Protein AF-A0A2H6ES36-F1 (afdb_monomer_lite)

pLDDT: mean 77.96, std 14.16, range [37.06, 97.56]

Radius of gyration: 26.44 Å; chains: 1; bounding box: 58×54×72 Å

Secondary structure (DSSP, 8-state):
--HHHHHHHHHHHHHHHHSHHHH-STTS--------BGGGS---HHHHHHHTTTT--BHHHHHTS-HHHHHTSTT--HHHHHHHHHHHHHHHHH-GGGS-S-----HHHHTT--EETTTEE--HHHHHHHHHTTT-BGGGS---HHHHHHHHHSTT-SBHHHHHTS-GGGGGSSTT--HHHHHHHHHHHHHHHT--HHHHHHHHTSS--HHHHHHHHHHHS-HHHHHHHHHHHTTTT-S-HHHHHHHHT--HHHHHHHHHHHHHHHHHHHGGGHHHHHHHHHHHHHHS-S-B-HHHH-----S--SS-HHHHHHHHHHH-TTS-BTT-

Structure (mmCIF, N/CA/C/O backbone):
data_AF-A0A2H6ES36-F1
#
_entry.id   AF-A0A2H6ES36-F1
#
loop_
_atom_site.group_PDB
_atom_site.id
_atom_site.type_symbol
_atom_site.label_atom_id
_atom_site.label_alt_id
_atom_site.label_comp_id
_atom_site.label_asym_id
_atom_site.label_entity_id
_atom_site.label_seq_id
_atom_site.pdbx_PDB_ins_code
_atom_site.Cartn_x
_atom_site.Cartn_y
_atom_site.Cartn_z
_atom_site.occupancy
_atom_site.B_iso_or_equiv
_atom_site.auth_seq_id
_atom_site.auth_comp_id
_atom_site.auth_asym_id
_atom_site.auth_atom_id
_atom_site.pdbx_PDB_model_num
ATOM 1 N N . MET A 1 1 ? 9.023 -33.904 -7.567 1.00 50.06 1 MET A N 1
ATOM 2 C CA . MET A 1 1 ? 9.956 -32.763 -7.647 1.00 50.06 1 MET A CA 1
ATOM 3 C C . MET A 1 1 ? 10.260 -32.311 -6.239 1.00 50.06 1 MET A C 1
ATOM 5 O O . MET A 1 1 ? 9.330 -32.079 -5.473 1.00 50.06 1 MET A O 1
ATOM 9 N N . ASN A 1 2 ? 11.533 -32.270 -5.881 1.00 46.56 2 ASN A N 1
ATOM 10 C CA . ASN A 1 2 ? 12.001 -31.803 -4.573 1.00 46.56 2 ASN A CA 1
ATOM 11 C C . ASN A 1 2 ? 11.900 -30.253 -4.490 1.00 46.56 2 ASN A C 1
ATOM 13 O O . ASN A 1 2 ? 11.737 -29.568 -5.501 1.00 46.56 2 ASN A O 1
ATOM 17 N N . GLY A 1 3 ? 11.939 -29.672 -3.282 1.00 37.06 3 GLY A N 1
ATOM 18 C CA . GLY A 1 3 ? 11.682 -28.230 -3.074 1.00 37.06 3 GLY A CA 1
ATOM 19 C C . GLY A 1 3 ? 12.668 -27.288 -3.789 1.00 37.06 3 GLY A C 1
ATOM 20 O O . GLY A 1 3 ? 12.319 -26.157 -4.125 1.00 37.06 3 GLY A O 1
ATOM 21 N N . LYS A 1 4 ? 13.879 -27.774 -4.091 1.00 42.91 4 LYS A N 1
ATOM 22 C CA . LYS A 1 4 ? 14.914 -27.043 -4.836 1.00 42.91 4 LYS A CA 1
ATOM 23 C C . LYS A 1 4 ? 14.625 -27.011 -6.345 1.00 42.91 4 LYS A C 1
ATOM 25 O O . LYS A 1 4 ? 14.751 -25.951 -6.953 1.00 42.91 4 LYS A O 1
ATOM 30 N N . GLU A 1 5 ? 14.149 -28.117 -6.928 1.00 46.75 5 GLU A N 1
ATOM 31 C CA . GLU A 1 5 ? 13.684 -28.171 -8.326 1.00 46.75 5 GLU A CA 1
ATOM 32 C C . GLU A 1 5 ? 12.466 -27.271 -8.561 1.00 46.75 5 GLU A C 1
ATOM 34 O O . GLU A 1 5 ? 12.411 -26.569 -9.566 1.00 46.75 5 GLU A O 1
ATOM 39 N N . GLN A 1 6 ? 11.502 -27.239 -7.632 1.00 51.00 6 GLN A N 1
ATOM 40 C CA . GLN A 1 6 ? 10.314 -26.381 -7.763 1.00 51.00 6 GLN A CA 1
ATOM 41 C C . GLN A 1 6 ? 10.653 -24.885 -7.683 1.00 51.00 6 GLN A C 1
ATOM 43 O O . GLN A 1 6 ? 10.089 -24.085 -8.432 1.00 51.00 6 GLN A O 1
ATOM 48 N N . SER A 1 7 ? 11.588 -24.510 -6.803 1.00 51.50 7 SER A N 1
ATOM 49 C CA . SER A 1 7 ? 12.094 -23.136 -6.692 1.00 51.50 7 SER A CA 1
ATOM 50 C C . SER A 1 7 ? 12.801 -22.691 -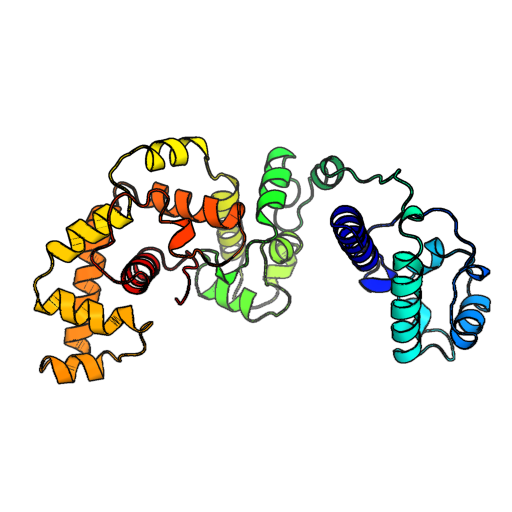7.978 1.00 51.50 7 SER A C 1
ATOM 52 O O . SER A 1 7 ? 12.503 -21.622 -8.512 1.00 51.50 7 SER A O 1
ATOM 54 N N . ASN A 1 8 ? 13.652 -23.557 -8.541 1.00 58.31 8 ASN A N 1
ATOM 55 C CA . ASN A 1 8 ? 14.358 -23.285 -9.793 1.00 58.31 8 ASN A CA 1
ATOM 56 C C . ASN A 1 8 ? 13.391 -23.166 -10.985 1.00 58.31 8 ASN A C 1
ATOM 58 O O . ASN A 1 8 ? 13.461 -22.223 -11.769 1.00 58.31 8 ASN A O 1
ATOM 62 N N . LEU A 1 9 ? 12.399 -24.057 -11.074 1.00 62.44 9 LEU A N 1
ATOM 63 C CA . LEU A 1 9 ? 11.387 -24.014 -12.132 1.00 62.44 9 LEU A CA 1
ATOM 64 C C . LEU A 1 9 ? 10.554 -22.724 -12.091 1.00 62.44 9 LEU A C 1
ATOM 66 O O . LEU A 1 9 ? 10.214 -22.156 -13.130 1.00 62.44 9 LEU A O 1
ATOM 70 N N . LYS A 1 10 ? 10.211 -22.257 -10.885 1.00 65.38 10 LYS A N 1
ATOM 71 C CA . LYS A 1 10 ? 9.472 -21.006 -10.681 1.00 65.38 10 LYS A CA 1
ATOM 72 C C . LYS A 1 10 ? 10.303 -19.793 -11.100 1.00 65.38 10 LYS A C 1
ATOM 74 O O . LYS A 1 10 ? 9.759 -18.890 -11.731 1.00 65.38 10 LYS A O 1
ATOM 79 N N . PHE A 1 11 ? 11.596 -19.795 -10.782 1.00 62.84 11 PHE A N 1
ATOM 80 C CA . PHE A 1 11 ? 12.543 -18.758 -11.185 1.00 62.84 11 PHE A CA 1
ATOM 81 C C . PHE A 1 11 ? 12.683 -18.680 -12.712 1.00 62.84 11 PHE A C 1
ATOM 83 O O . PHE A 1 11 ? 12.454 -17.625 -13.300 1.00 62.84 11 PHE A O 1
ATOM 90 N N . VAL A 1 12 ? 12.931 -19.814 -13.368 1.00 70.06 12 VAL A N 1
ATOM 91 C CA . VAL A 1 12 ? 13.093 -19.897 -14.826 1.00 70.06 12 VAL A CA 1
ATOM 92 C C . VAL A 1 12 ? 11.819 -19.479 -15.578 1.00 70.06 12 VAL A C 1
ATOM 94 O O . VAL A 1 12 ? 11.881 -18.740 -16.561 1.00 70.06 12 VAL A O 1
ATOM 97 N N . LYS A 1 13 ? 10.635 -19.874 -15.091 1.00 72.88 13 LYS A N 1
ATOM 98 C CA . LYS A 1 13 ? 9.354 -19.396 -15.646 1.00 72.88 13 LYS A CA 1
ATOM 99 C C . LYS A 1 13 ? 9.147 -17.891 -15.465 1.00 72.88 13 LYS A C 1
ATOM 101 O O . LYS A 1 13 ? 8.439 -17.290 -16.265 1.00 72.88 13 LYS A O 1
ATOM 106 N N . GLY A 1 14 ? 9.729 -17.295 -14.425 1.00 71.50 14 GLY A N 1
ATOM 107 C CA . GLY A 1 14 ? 9.789 -15.843 -14.261 1.00 71.50 14 GLY A CA 1
ATOM 108 C C . GLY A 1 14 ? 10.623 -15.198 -15.365 1.00 71.50 14 GLY A C 1
ATOM 109 O O . GLY A 1 14 ? 10.124 -14.324 -16.060 1.00 71.50 14 GLY A O 1
ATOM 110 N N . LEU A 1 15 ? 11.835 -15.706 -15.604 1.00 71.44 15 LEU A N 1
ATOM 111 C CA . LEU A 1 15 ? 12.740 -15.189 -16.640 1.00 71.44 15 LEU A CA 1
ATOM 112 C C . LEU A 1 15 ? 12.143 -15.236 -18.048 1.00 71.44 15 LEU A C 1
ATOM 114 O O . LEU A 1 15 ? 12.283 -14.284 -18.809 1.00 71.44 15 LEU A O 1
ATOM 118 N N . LEU A 1 16 ? 11.439 -16.318 -18.390 1.00 78.69 16 LEU A N 1
ATOM 119 C CA . LEU A 1 16 ? 10.751 -16.420 -19.678 1.00 78.69 16 LEU A CA 1
ATOM 120 C C . LEU A 1 16 ? 9.755 -15.281 -19.899 1.00 78.69 16 LEU A C 1
ATOM 122 O O . LEU A 1 16 ? 9.675 -14.763 -21.010 1.00 78.69 16 LEU A O 1
ATOM 126 N N . LYS A 1 17 ? 9.025 -14.870 -18.856 1.00 80.62 17 LYS A N 1
ATOM 127 C CA . LYS A 1 17 ? 8.016 -13.806 -18.954 1.00 80.62 17 LYS A CA 1
ATOM 128 C C . LYS A 1 17 ? 8.619 -12.431 -19.230 1.00 80.62 17 LYS A C 1
ATOM 130 O O . LYS A 1 17 ? 7.945 -11.617 -19.848 1.00 80.62 17 LYS A O 1
ATOM 135 N N . GLU A 1 18 ? 9.874 -12.214 -18.843 1.00 73.06 18 GLU A N 1
ATOM 136 C CA . GLU A 1 18 ? 10.608 -10.960 -19.063 1.00 73.06 18 GLU A CA 1
ATOM 137 C C . GLU A 1 18 ? 11.190 -10.832 -20.483 1.00 73.06 18 GLU A C 1
ATOM 139 O O . GLU A 1 18 ? 11.619 -9.750 -20.892 1.00 73.06 18 GLU A O 1
ATOM 144 N N . THR A 1 19 ? 11.205 -11.922 -21.260 1.00 79.62 19 THR A N 1
ATOM 145 C CA . THR A 1 19 ? 11.684 -11.902 -22.651 1.00 79.62 19 THR A CA 1
ATOM 146 C C . THR A 1 19 ? 10.730 -11.129 -23.564 1.00 79.62 19 THR A C 1
ATOM 148 O O . THR A 1 19 ? 9.512 -11.119 -23.361 1.00 79.62 19 THR A O 1
ATOM 151 N N . ILE A 1 20 ? 11.270 -10.533 -24.630 1.00 81.50 20 ILE A N 1
ATOM 152 C CA . ILE A 1 20 ? 10.512 -9.739 -25.614 1.00 81.50 20 ILE A CA 1
ATOM 153 C C . ILE A 1 20 ? 9.353 -10.556 -26.214 1.00 81.50 20 ILE A C 1
ATOM 155 O O . ILE A 1 20 ? 8.233 -10.057 -26.350 1.00 81.50 20 ILE A O 1
ATOM 159 N N . PHE A 1 21 ? 9.579 -11.839 -26.505 1.00 86.19 21 PHE A N 1
ATOM 160 C CA . PHE A 1 21 ? 8.555 -12.725 -27.061 1.00 86.19 21 PHE A CA 1
ATOM 161 C C . PHE A 1 21 ? 7.353 -12.948 -26.122 1.00 86.19 21 PHE A C 1
ATOM 163 O O . PHE A 1 21 ? 6.214 -13.129 -26.574 1.00 86.19 21 PHE A O 1
ATOM 170 N N . PHE A 1 22 ? 7.558 -12.920 -24.805 1.00 84.19 22 PHE A N 1
ATOM 171 C CA . PHE A 1 22 ? 6.485 -13.127 -23.828 1.00 84.19 22 PHE A CA 1
ATOM 172 C C . PHE A 1 22 ? 5.854 -11.811 -23.367 1.00 84.19 22 PHE A C 1
ATOM 174 O O . PHE A 1 22 ? 4.622 -11.727 -23.333 1.00 84.19 22 PHE A O 1
ATOM 181 N N . ASN A 1 23 ? 6.667 -10.786 -23.107 1.00 77.12 23 ASN A N 1
ATOM 182 C CA . ASN A 1 23 ? 6.217 -9.475 -22.636 1.00 77.12 23 ASN A CA 1
ATOM 183 C C . ASN A 1 23 ? 5.606 -8.612 -23.762 1.00 77.12 23 ASN A C 1
ATOM 185 O O . ASN A 1 23 ? 4.759 -7.758 -23.530 1.00 77.12 23 ASN A O 1
ATOM 189 N N . GLY A 1 24 ? 5.968 -8.864 -25.023 1.00 63.00 24 GLY A N 1
ATOM 190 C CA . GLY A 1 24 ? 5.384 -8.191 -26.187 1.00 63.00 24 GLY A CA 1
ATOM 191 C C . GLY A 1 24 ? 6.002 -6.832 -26.523 1.00 63.00 24 GLY A C 1
ATOM 192 O O . GLY A 1 24 ? 5.934 -6.417 -27.681 1.00 63.00 24 GLY A O 1
ATOM 193 N N . ASN A 1 25 ? 6.654 -6.180 -25.561 1.00 55.50 25 ASN A N 1
ATOM 194 C CA . ASN A 1 25 ? 7.341 -4.907 -25.742 1.00 55.50 25 ASN A CA 1
ATOM 195 C C . ASN A 1 25 ? 8.826 -5.132 -26.089 1.00 55.50 25 ASN A C 1
ATOM 197 O O . ASN A 1 25 ? 9.495 -5.994 -25.518 1.00 55.50 25 ASN A O 1
ATOM 201 N N . GLY A 1 26 ? 9.348 -4.361 -27.050 1.00 47.50 26 GLY A N 1
ATOM 202 C CA . GLY A 1 26 ? 10.749 -4.422 -27.501 1.00 47.50 26 GLY A CA 1
ATOM 203 C C . GLY A 1 26 ? 11.781 -3.878 -26.500 1.00 47.50 26 GLY A C 1
ATOM 204 O O . GLY A 1 26 ? 12.945 -3.727 -26.860 1.00 47.50 26 GLY A O 1
ATOM 205 N N . ASP A 1 27 ? 11.362 -3.564 -25.272 1.00 46.66 27 ASP A N 1
ATOM 206 C CA . ASP A 1 27 ? 12.182 -3.146 -24.127 1.00 46.66 27 ASP A CA 1
ATOM 207 C C . ASP A 1 27 ? 12.487 -4.304 -23.151 1.00 46.66 27 ASP A C 1
ATOM 209 O O . ASP A 1 27 ? 13.217 -4.112 -22.176 1.00 46.66 27 ASP A O 1
ATOM 213 N N . GLY A 1 28 ? 11.950 -5.505 -23.420 1.00 51.25 28 GLY A N 1
ATOM 214 C CA . GLY A 1 28 ? 12.176 -6.713 -22.629 1.00 51.25 28 GLY A CA 1
ATOM 215 C C . GLY A 1 28 ? 13.661 -7.027 -22.456 1.00 51.25 28 GLY A C 1
ATOM 216 O O . GLY A 1 28 ? 14.501 -6.739 -23.316 1.00 51.25 28 GLY A O 1
ATOM 217 N N . THR A 1 29 ? 14.008 -7.619 -21.314 1.00 49.84 29 THR A N 1
ATOM 218 C CA . THR A 1 29 ? 15.406 -7.914 -20.986 1.00 49.84 29 THR A CA 1
ATOM 219 C C . THR A 1 29 ? 15.961 -8.873 -22.040 1.00 49.84 29 THR A C 1
ATOM 221 O O . THR A 1 29 ? 15.352 -9.907 -22.311 1.00 49.84 29 THR A O 1
ATOM 224 N N . LYS A 1 30 ? 17.107 -8.552 -22.659 1.00 54.34 30 LYS A N 1
ATOM 225 C CA . LYS A 1 30 ? 17.789 -9.493 -23.560 1.00 54.34 30 LYS A CA 1
ATOM 226 C C . LYS A 1 30 ? 18.280 -10.672 -22.734 1.00 54.34 30 LYS A C 1
ATOM 228 O O . LYS A 1 30 ? 19.342 -10.598 -22.119 1.00 54.34 30 LYS A O 1
ATOM 233 N N . VAL A 1 31 ? 17.493 -11.741 -22.690 1.00 59.72 31 VAL A N 1
ATOM 234 C CA . VAL A 1 31 ? 17.865 -12.932 -21.935 1.00 59.72 31 VAL A CA 1
ATOM 235 C C . VAL A 1 31 ? 18.883 -13.716 -22.752 1.00 59.72 31 VAL A C 1
ATOM 237 O O . VAL A 1 31 ? 18.633 -14.099 -23.899 1.00 59.72 31 VAL A O 1
ATOM 240 N N . GLN A 1 32 ? 20.067 -13.907 -22.175 1.00 65.44 32 GLN A N 1
ATOM 241 C CA . GLN A 1 32 ? 21.046 -14.829 -22.726 1.00 65.44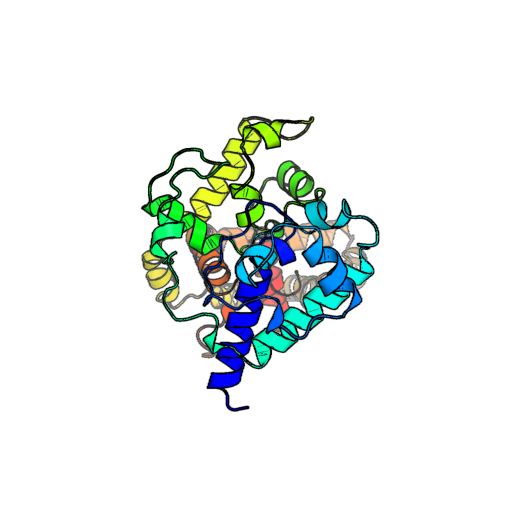 32 GLN A CA 1
ATOM 242 C C . GLN A 1 32 ? 20.707 -16.236 -22.255 1.00 65.44 32 GLN A C 1
ATOM 244 O O . GLN A 1 32 ? 20.569 -16.493 -21.062 1.00 65.44 32 GLN A O 1
ATOM 249 N N . ILE A 1 33 ? 20.536 -17.123 -23.224 1.00 76.88 33 ILE A N 1
ATOM 250 C CA . ILE A 1 33 ? 20.393 -18.555 -23.007 1.00 76.88 33 ILE A CA 1
ATOM 251 C C . ILE A 1 33 ? 21.510 -19.251 -23.769 1.00 76.88 33 ILE A C 1
ATOM 253 O O . ILE A 1 33 ? 22.067 -18.691 -24.719 1.00 76.88 33 ILE A O 1
ATOM 257 N N . THR A 1 34 ? 21.812 -20.484 -23.380 1.00 78.62 34 THR A N 1
ATOM 258 C CA . THR A 1 34 ? 22.620 -21.381 -24.206 1.00 78.62 34 THR A CA 1
ATOM 259 C C . THR A 1 34 ? 22.081 -21.394 -25.629 1.00 78.62 34 THR A C 1
ATOM 261 O O . THR A 1 34 ? 20.870 -21.361 -25.872 1.00 78.62 34 THR A O 1
ATOM 264 N N . HIS A 1 35 ? 22.999 -21.402 -26.590 1.00 83.00 35 HIS A N 1
ATOM 265 C CA . HIS A 1 35 ? 22.615 -21.419 -27.986 1.00 83.00 35 HIS A CA 1
ATOM 266 C C . HIS A 1 35 ? 21.918 -22.746 -28.308 1.00 83.00 35 HIS A C 1
ATOM 268 O O . HIS A 1 35 ? 22.556 -23.790 -28.445 1.00 83.00 35 HIS A O 1
ATOM 274 N N . ILE A 1 36 ? 20.598 -22.686 -28.466 1.00 87.75 36 ILE A N 1
ATOM 275 C CA . ILE A 1 36 ? 19.763 -23.827 -28.832 1.00 87.75 36 ILE A CA 1
ATOM 276 C C . ILE A 1 36 ? 19.233 -23.583 -30.236 1.00 87.75 36 ILE A C 1
ATOM 278 O O . ILE A 1 36 ? 18.429 -22.665 -30.416 1.00 87.75 36 ILE A O 1
ATOM 282 N N . PRO A 1 37 ? 19.645 -24.382 -31.235 1.00 89.62 37 PRO A N 1
ATOM 283 C CA . PRO A 1 37 ? 19.041 -24.337 -32.556 1.00 89.62 37 PRO A CA 1
ATOM 284 C C . PRO A 1 37 ? 17.530 -24.534 -32.456 1.00 89.62 37 PRO A C 1
ATOM 286 O O . PRO A 1 37 ? 17.062 -25.436 -31.763 1.00 89.62 37 PRO A O 1
ATOM 289 N N . ILE A 1 38 ? 16.754 -23.731 -33.180 1.00 90.69 38 ILE A N 1
ATOM 290 C CA . ILE A 1 38 ? 15.288 -23.784 -33.111 1.00 90.69 38 ILE A CA 1
ATOM 291 C C . ILE A 1 38 ? 14.726 -25.143 -33.559 1.00 90.69 38 ILE A C 1
ATOM 293 O O . ILE A 1 38 ? 13.658 -25.561 -33.121 1.00 90.69 38 ILE A O 1
ATOM 297 N N . ALA A 1 39 ? 15.480 -25.868 -34.391 1.00 86.06 39 ALA A N 1
ATOM 298 C CA . ALA A 1 39 ? 15.172 -27.231 -34.810 1.00 86.06 39 ALA A CA 1
ATOM 299 C C . ALA A 1 39 ? 15.101 -28.219 -33.631 1.00 86.06 39 ALA A C 1
ATOM 301 O O . ALA A 1 39 ? 14.320 -29.169 -33.696 1.00 86.06 39 ALA A O 1
ATOM 302 N N . ASN A 1 40 ? 15.861 -27.956 -32.561 1.00 87.38 40 ASN A N 1
ATOM 303 C CA . ASN A 1 40 ? 15.938 -28.780 -31.354 1.00 87.38 40 ASN A CA 1
ATOM 304 C C . ASN A 1 40 ? 14.850 -28.429 -30.327 1.00 87.38 40 ASN A C 1
ATOM 306 O O . ASN A 1 40 ? 14.787 -29.050 -29.271 1.00 87.38 40 ASN A O 1
ATOM 310 N N . VAL A 1 41 ? 14.010 -27.431 -30.617 1.00 90.06 41 VAL A N 1
ATOM 311 C CA . VAL A 1 41 ? 12.836 -27.098 -29.810 1.00 90.06 41 VAL A CA 1
ATOM 312 C C . VAL A 1 41 ? 11.622 -27.805 -30.413 1.00 90.06 41 VAL A C 1
ATOM 314 O O . VAL A 1 41 ? 11.383 -27.754 -31.629 1.00 90.06 41 VAL A O 1
ATOM 317 N N . ASP A 1 42 ? 10.835 -28.458 -29.559 1.00 87.56 42 ASP A N 1
ATOM 318 C CA . ASP A 1 42 ? 9.613 -29.177 -29.936 1.00 87.56 42 ASP A CA 1
ATOM 319 C C . ASP A 1 42 ? 8.461 -28.207 -30.248 1.00 87.56 42 ASP A C 1
ATOM 321 O O . ASP A 1 42 ? 7.459 -28.134 -29.540 1.00 87.56 42 ASP A O 1
ATOM 325 N N . LEU A 1 43 ? 8.623 -27.431 -31.322 1.00 88.62 43 LEU A N 1
ATOM 326 C CA . LEU A 1 43 ? 7.598 -26.536 -31.850 1.00 88.62 43 LEU A CA 1
ATOM 327 C C . LEU A 1 43 ? 6.700 -27.244 -32.867 1.00 88.62 43 LEU A C 1
ATOM 329 O O . LEU A 1 43 ? 7.153 -28.123 -33.612 1.00 88.62 43 LEU A O 1
ATOM 333 N N . THR A 1 44 ? 5.449 -26.798 -32.983 1.00 86.75 44 THR A N 1
ATOM 334 C CA . THR A 1 44 ? 4.553 -27.273 -34.050 1.00 86.75 44 THR A CA 1
ATOM 335 C C . THR A 1 44 ? 5.140 -27.056 -35.447 1.00 86.75 44 THR A C 1
ATOM 337 O O . THR A 1 44 ? 5.734 -26.018 -35.745 1.00 86.75 44 THR A O 1
ATOM 340 N N . VAL A 1 45 ? 4.871 -27.999 -36.363 1.00 85.75 45 VAL A N 1
ATOM 341 C CA . VAL A 1 45 ? 5.243 -27.903 -37.794 1.00 85.75 45 VAL A CA 1
ATOM 342 C C . VAL A 1 45 ? 4.791 -26.569 -38.395 1.00 85.75 45 VAL A C 1
ATOM 344 O O . VAL A 1 45 ? 5.521 -25.920 -39.136 1.00 85.75 45 VAL A O 1
ATOM 347 N N . ARG A 1 46 ? 3.597 -26.103 -38.007 1.00 84.12 46 ARG A N 1
ATOM 348 C CA . ARG A 1 46 ? 3.061 -24.809 -38.432 1.00 84.12 46 ARG A CA 1
ATOM 349 C C . ARG A 1 46 ? 3.969 -23.641 -38.046 1.00 84.12 46 ARG A C 1
ATOM 351 O O . ARG A 1 46 ? 4.137 -22.739 -38.861 1.00 84.12 46 ARG A O 1
ATOM 358 N N . PHE A 1 47 ? 4.497 -23.623 -36.824 1.00 87.19 47 PHE A N 1
ATOM 359 C CA . PHE A 1 47 ? 5.346 -22.530 -36.362 1.00 87.19 47 PHE A CA 1
ATOM 360 C C . PHE A 1 47 ? 6.765 -22.641 -36.916 1.00 87.19 47 PHE A C 1
ATOM 362 O O . PHE A 1 47 ? 7.323 -21.629 -37.328 1.00 87.19 47 PHE A O 1
ATOM 369 N N . LYS A 1 48 ? 7.299 -23.859 -37.068 1.00 87.31 48 LYS A N 1
ATOM 370 C CA . LYS A 1 48 ? 8.566 -24.091 -37.784 1.00 87.31 48 LYS A CA 1
ATOM 371 C C . LYS A 1 48 ? 8.520 -23.506 -39.206 1.00 87.31 48 LYS A C 1
ATOM 373 O O . LYS A 1 48 ? 9.375 -22.698 -39.548 1.00 87.31 48 LYS A O 1
ATOM 378 N N . ASN A 1 49 ? 7.437 -23.740 -39.952 1.00 86.31 49 ASN A N 1
ATOM 379 C CA . ASN A 1 49 ? 7.232 -23.165 -41.294 1.00 86.31 49 ASN A CA 1
ATOM 380 C C . ASN A 1 49 ? 7.067 -21.626 -41.311 1.00 86.31 49 ASN A C 1
ATOM 382 O O . ASN A 1 49 ? 7.197 -20.995 -42.363 1.00 86.31 49 ASN A O 1
ATOM 386 N N . ILE A 1 50 ? 6.704 -21.007 -40.179 1.00 88.06 50 ILE A N 1
ATOM 387 C CA . ILE A 1 50 ? 6.677 -19.541 -40.030 1.00 88.06 50 ILE A CA 1
ATOM 388 C C . ILE A 1 50 ? 8.107 -19.024 -39.842 1.00 88.06 50 ILE A C 1
ATOM 390 O O . ILE A 1 50 ? 8.483 -18.054 -40.496 1.00 88.06 50 ILE A O 1
ATOM 394 N N . LEU A 1 51 ? 8.901 -19.688 -38.998 1.00 87.44 51 LEU A N 1
ATOM 395 C CA . LEU A 1 51 ? 10.286 -19.308 -38.700 1.00 87.44 51 LEU A CA 1
ATOM 396 C C . LEU A 1 51 ? 11.243 -19.545 -39.877 1.00 87.44 51 LEU A C 1
ATOM 398 O O . LEU A 1 51 ? 12.183 -18.784 -40.050 1.00 87.44 51 LEU A O 1
ATOM 402 N N . GLU A 1 52 ? 10.965 -20.509 -40.757 1.00 85.50 52 GLU A N 1
ATOM 403 C CA . GLU A 1 52 ? 11.715 -20.693 -42.015 1.00 85.50 52 GLU A CA 1
ATOM 404 C C . GLU A 1 52 ? 11.685 -19.460 -42.935 1.00 85.50 52 GLU A C 1
ATOM 406 O O . GLU A 1 52 ? 12.552 -19.294 -43.791 1.00 85.50 52 GLU A O 1
ATOM 411 N N . LYS A 1 53 ? 10.688 -18.583 -42.767 1.00 83.25 53 LYS A N 1
ATOM 412 C CA . LYS A 1 53 ? 10.545 -17.332 -43.529 1.00 83.25 53 LYS A CA 1
ATOM 413 C C . LYS A 1 53 ? 11.194 -16.137 -42.833 1.00 83.25 53 LYS A C 1
ATOM 415 O O . LYS A 1 53 ? 11.040 -15.010 -43.302 1.00 83.25 53 LYS A O 1
ATOM 420 N N . THR A 1 54 ? 11.872 -16.358 -41.710 1.00 85.19 54 THR A N 1
ATOM 421 C CA . THR A 1 54 ? 12.561 -15.332 -40.925 1.00 85.19 54 THR A CA 1
ATOM 422 C C . THR A 1 54 ? 14.034 -15.701 -40.751 1.00 85.19 54 THR A C 1
ATOM 424 O O . THR A 1 54 ? 14.485 -16.764 -41.170 1.00 85.19 54 THR A O 1
ATOM 427 N N . ASN A 1 55 ? 14.817 -14.813 -40.135 1.00 83.75 55 ASN A N 1
ATOM 428 C CA . ASN A 1 55 ? 16.212 -15.101 -39.787 1.00 83.75 55 ASN A CA 1
ATOM 429 C C . ASN A 1 55 ? 16.362 -15.725 -38.381 1.00 83.75 55 ASN A C 1
ATOM 431 O O . ASN A 1 55 ? 17.430 -15.643 -37.785 1.00 83.75 55 ASN A O 1
ATOM 435 N N . ILE A 1 56 ? 15.294 -16.312 -37.831 1.00 89.62 56 ILE A N 1
ATOM 436 C CA . ILE A 1 56 ? 15.275 -16.903 -36.485 1.00 89.62 56 ILE A CA 1
ATOM 437 C C . ILE A 1 56 ? 15.799 -18.336 -36.582 1.00 89.62 56 ILE A C 1
ATOM 439 O O . ILE A 1 56 ? 15.103 -19.222 -37.079 1.00 89.62 56 ILE A O 1
ATOM 443 N N . LYS A 1 57 ? 17.031 -18.570 -36.119 1.00 89.50 57 LYS A N 1
ATOM 444 C CA . LYS A 1 57 ? 17.705 -19.880 -36.224 1.00 89.50 57 LYS A CA 1
ATOM 445 C C . LYS A 1 57 ? 17.936 -20.533 -34.868 1.00 89.50 57 LYS A C 1
ATOM 447 O O . LYS A 1 57 ? 18.052 -21.759 -34.796 1.00 89.50 57 LYS A O 1
ATOM 452 N N . ALA A 1 58 ? 17.948 -19.743 -33.802 1.00 89.88 58 ALA A N 1
ATOM 453 C CA . ALA A 1 58 ? 18.074 -20.197 -32.428 1.00 89.88 58 ALA A CA 1
ATOM 454 C C . ALA A 1 58 ? 16.862 -19.789 -31.575 1.00 89.88 58 ALA A C 1
ATOM 456 O O . ALA A 1 58 ? 16.155 -18.824 -31.869 1.00 89.88 58 ALA A O 1
ATOM 457 N N . LEU A 1 59 ? 16.647 -20.500 -30.466 1.00 90.25 59 LEU A N 1
ATOM 458 C CA . LEU A 1 59 ? 15.644 -20.146 -29.458 1.00 90.25 59 LEU A CA 1
ATOM 459 C C . LEU A 1 59 ? 15.883 -18.733 -28.901 1.00 90.25 59 LEU A C 1
ATOM 461 O O . LEU A 1 59 ? 14.928 -18.010 -28.635 1.00 90.25 59 LEU A O 1
ATOM 465 N N . GLN A 1 60 ? 17.146 -18.311 -28.786 1.00 86.56 60 GLN A N 1
ATOM 466 C CA . GLN A 1 60 ? 17.503 -16.966 -28.332 1.00 86.56 60 GLN A CA 1
ATOM 467 C C . GLN A 1 60 ? 16.992 -15.881 -29.287 1.00 86.56 60 GLN A C 1
ATOM 469 O O . GLN A 1 60 ? 16.505 -14.846 -28.831 1.00 86.56 60 GLN A O 1
ATOM 474 N N . ASP A 1 61 ? 17.070 -16.121 -30.597 1.00 88.31 61 ASP A N 1
ATOM 475 C CA . ASP A 1 61 ? 16.556 -15.190 -31.603 1.00 88.31 61 ASP A CA 1
ATOM 476 C C . ASP A 1 61 ? 15.042 -15.035 -31.435 1.00 88.31 61 ASP A C 1
ATOM 478 O O . ASP A 1 61 ? 14.518 -13.921 -31.421 1.00 88.31 61 ASP A O 1
ATOM 482 N N . LEU A 1 62 ? 14.339 -16.155 -31.222 1.00 90.12 62 LEU A N 1
ATOM 483 C CA . LEU A 1 62 ? 12.891 -16.157 -31.038 1.00 90.12 62 LEU A CA 1
ATOM 484 C C . LEU A 1 62 ? 12.478 -15.402 -29.771 1.00 90.12 62 LEU A C 1
ATOM 486 O O . LEU A 1 62 ? 11.581 -14.570 -29.838 1.00 90.12 62 LEU A O 1
ATOM 490 N N . LEU A 1 63 ? 13.144 -15.648 -28.637 1.00 87.69 63 LEU A N 1
ATOM 491 C CA . LEU A 1 63 ? 12.847 -14.984 -27.360 1.00 87.69 63 LEU A CA 1
ATOM 492 C C . LEU A 1 63 ? 13.075 -13.464 -27.402 1.00 87.69 63 LEU A C 1
ATOM 494 O O . LEU A 1 63 ? 12.418 -12.725 -26.667 1.00 87.69 63 LEU A O 1
ATOM 498 N N . ASN A 1 64 ? 13.967 -12.999 -28.279 1.00 82.44 64 ASN A N 1
ATOM 499 C CA . ASN A 1 64 ? 14.248 -11.580 -28.502 1.00 82.44 64 ASN A CA 1
ATOM 500 C C . ASN A 1 64 ? 13.429 -10.955 -29.646 1.00 82.44 64 ASN A C 1
ATOM 502 O O . ASN A 1 64 ? 13.615 -9.780 -29.951 1.00 82.44 64 ASN A O 1
ATOM 506 N N . THR A 1 65 ? 12.527 -11.713 -30.272 1.00 84.50 65 THR A N 1
ATOM 507 C CA . THR A 1 65 ? 11.644 -11.227 -31.341 1.00 84.50 65 THR A CA 1
ATOM 508 C C . THR A 1 65 ? 10.285 -10.844 -30.765 1.00 84.50 65 THR A C 1
ATOM 510 O O . THR A 1 65 ? 9.692 -11.595 -29.983 1.00 84.50 65 THR A O 1
ATOM 513 N N . SER A 1 66 ? 9.739 -9.697 -31.175 1.00 84.81 66 SER A N 1
ATOM 514 C CA . SER A 1 66 ? 8.405 -9.302 -30.722 1.00 84.81 66 SER A CA 1
ATOM 515 C C . SER A 1 66 ? 7.315 -10.171 -31.371 1.00 84.81 66 SER A C 1
ATOM 517 O O . SER A 1 66 ? 7.342 -10.416 -32.580 1.00 84.81 66 SER A O 1
ATOM 519 N N . PRO A 1 67 ? 6.268 -10.575 -30.628 1.00 84.50 67 PRO A N 1
ATOM 520 C CA . PRO A 1 67 ? 5.087 -11.201 -31.212 1.00 84.50 67 PRO A CA 1
ATOM 521 C C . PRO A 1 67 ? 4.439 -10.355 -32.308 1.00 84.50 67 PRO A C 1
ATOM 523 O O . PRO A 1 67 ? 3.836 -10.916 -33.220 1.00 84.50 67 PRO A O 1
ATOM 526 N N . TYR A 1 68 ? 4.552 -9.024 -32.239 1.00 83.56 68 TYR A N 1
ATOM 527 C CA . TYR A 1 68 ? 4.002 -8.124 -33.253 1.00 83.56 68 TYR A CA 1
ATOM 528 C C . TYR A 1 68 ? 4.716 -8.268 -34.599 1.00 83.56 68 TYR A C 1
ATOM 530 O O . TYR A 1 68 ? 4.055 -8.282 -35.636 1.00 83.56 68 TYR A O 1
ATOM 538 N N . GLU A 1 69 ? 6.036 -8.463 -34.583 1.00 83.56 69 GLU A N 1
ATOM 539 C CA . GLU A 1 69 ? 6.829 -8.722 -35.791 1.00 83.56 69 GLU A CA 1
ATOM 540 C C . GLU A 1 69 ? 6.413 -10.052 -36.431 1.00 83.56 69 GLU A C 1
ATOM 542 O O . GLU A 1 69 ? 6.218 -10.143 -37.642 1.00 83.56 69 GLU A O 1
ATOM 547 N N . LEU A 1 70 ? 6.172 -11.073 -35.605 1.00 85.69 70 LEU A N 1
ATOM 548 C CA . LEU A 1 70 ? 5.745 -12.391 -36.073 1.00 85.69 70 LEU A CA 1
ATOM 549 C C . LEU A 1 70 ? 4.305 -12.399 -36.593 1.00 85.69 70 LEU A C 1
ATOM 551 O O . LEU A 1 70 ? 4.008 -13.131 -37.535 1.00 85.69 70 LEU A O 1
ATOM 555 N N . LEU A 1 71 ? 3.410 -11.590 -36.021 1.00 84.50 71 LEU A N 1
ATOM 556 C CA . LEU A 1 71 ? 2.024 -11.448 -36.489 1.00 84.50 71 LEU A CA 1
ATOM 557 C C . LEU A 1 71 ? 1.925 -10.800 -37.880 1.00 84.50 71 LEU A C 1
ATOM 559 O O . LEU A 1 71 ? 0.914 -10.986 -38.556 1.00 84.50 71 LEU A O 1
ATOM 563 N N . GLY A 1 72 ? 2.963 -10.087 -38.328 1.00 81.38 72 GLY A N 1
ATOM 564 C CA . GLY A 1 72 ? 3.067 -9.581 -39.700 1.00 81.38 72 GLY A CA 1
ATOM 565 C C . GLY A 1 72 ? 3.309 -10.674 -40.749 1.00 81.38 72 GLY A C 1
ATOM 566 O O . GLY A 1 72 ? 3.164 -10.427 -41.947 1.00 81.38 72 GLY A O 1
ATOM 567 N N . ILE A 1 73 ? 3.652 -11.897 -40.329 1.00 84.56 73 ILE A N 1
ATOM 568 C CA . ILE A 1 73 ? 3.980 -13.006 -41.229 1.00 84.56 73 ILE A CA 1
ATOM 569 C C . ILE A 1 73 ? 2.712 -13.768 -41.618 1.00 84.56 73 ILE A C 1
ATOM 571 O O . ILE A 1 73 ? 1.915 -14.198 -40.780 1.00 84.56 73 ILE A O 1
ATOM 575 N N . ARG A 1 74 ? 2.551 -14.024 -42.921 1.00 79.50 74 ARG A N 1
ATOM 576 C CA . ARG A 1 74 ? 1.436 -14.815 -43.460 1.00 79.50 74 ARG A CA 1
ATOM 577 C C . ARG A 1 74 ? 1.318 -16.167 -42.739 1.00 79.50 74 ARG A C 1
ATOM 579 O O . ARG A 1 74 ? 2.274 -16.938 -42.698 1.00 79.50 74 ARG A O 1
ATOM 586 N N . ASN A 1 75 ? 0.108 -16.478 -42.266 1.00 80.06 75 ASN A N 1
ATOM 587 C CA . ASN A 1 75 ? -0.281 -17.679 -41.503 1.00 80.06 75 ASN A CA 1
ATOM 588 C C . ASN A 1 75 ? 0.139 -17.710 -40.018 1.00 80.06 75 ASN A C 1
ATOM 590 O O . ASN A 1 75 ? -0.195 -18.683 -39.325 1.00 80.06 75 ASN A O 1
ATOM 594 N N . CYS A 1 76 ? 0.773 -16.650 -39.509 1.00 82.69 76 CYS A N 1
ATOM 595 C CA . CYS A 1 76 ? 1.024 -16.450 -38.085 1.00 82.69 76 CYS A CA 1
ATOM 596 C C . CYS A 1 76 ? -0.144 -1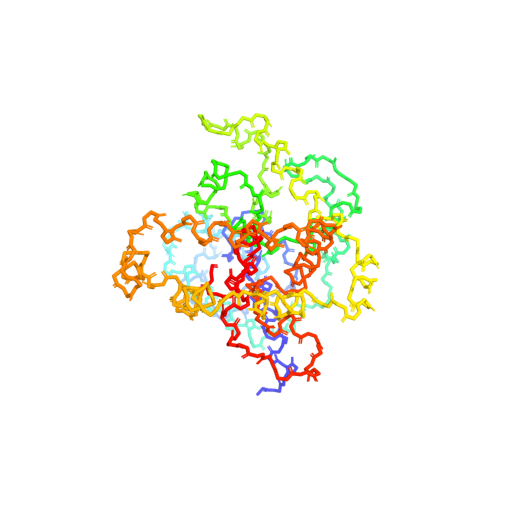5.688 -37.442 1.00 82.69 76 CYS A C 1
ATOM 598 O O . CYS A 1 76 ? -0.373 -14.514 -37.710 1.00 82.69 76 CYS A O 1
ATOM 600 N N . GLY A 1 77 ? -0.931 -16.380 -36.618 1.00 82.69 77 GLY A N 1
ATOM 601 C CA . GLY A 1 77 ? -2.043 -15.778 -35.881 1.00 82.69 77 GLY A CA 1
ATOM 602 C C . GLY A 1 77 ? -1.787 -15.778 -34.378 1.00 82.69 77 GLY A C 1
ATOM 603 O O . GLY A 1 77 ? -0.943 -16.519 -33.880 1.00 82.69 77 GLY A O 1
ATOM 604 N N . ARG A 1 78 ? -2.599 -15.027 -33.626 1.00 84.56 78 ARG A N 1
ATOM 605 C CA . ARG A 1 78 ? -2.531 -14.971 -32.150 1.00 84.56 78 ARG A CA 1
ATOM 606 C C . ARG A 1 78 ? -2.571 -16.355 -31.490 1.00 84.56 78 ARG A C 1
ATOM 608 O O . ARG A 1 78 ? -1.887 -16.582 -30.500 1.00 84.56 78 ARG A O 1
ATOM 615 N N . LYS A 1 79 ? -3.347 -17.286 -32.060 1.00 82.00 79 LYS A N 1
ATOM 616 C CA . LYS A 1 79 ? -3.397 -18.682 -31.604 1.00 82.00 79 LYS A CA 1
ATOM 617 C C . LYS A 1 79 ? -2.037 -19.373 -31.757 1.00 82.00 79 LYS A C 1
ATOM 619 O O . LYS A 1 79 ? -1.589 -19.987 -30.806 1.00 82.00 79 LYS A O 1
ATOM 624 N N . SER A 1 80 ? -1.361 -19.199 -32.895 1.00 83.75 80 SER A N 1
ATOM 625 C CA . SER A 1 80 ? -0.023 -19.756 -33.132 1.00 83.75 80 SER A CA 1
ATOM 626 C C . SER A 1 80 ? 1.001 -19.224 -32.133 1.00 83.75 80 SER A C 1
ATOM 628 O O . SER A 1 80 ? 1.698 -20.018 -31.525 1.00 83.75 80 SER A O 1
ATOM 630 N N . ILE A 1 81 ? 1.021 -17.910 -31.881 1.00 87.56 81 ILE A N 1
ATOM 631 C CA . ILE A 1 81 ? 1.901 -17.305 -30.865 1.00 87.56 81 ILE A CA 1
ATOM 632 C C . ILE A 1 81 ? 1.645 -17.898 -29.476 1.00 87.56 81 ILE A C 1
ATOM 634 O O . ILE A 1 81 ? 2.584 -18.235 -28.759 1.00 87.56 81 ILE A O 1
ATOM 638 N N . ARG A 1 82 ? 0.373 -18.032 -29.085 1.00 87.56 82 ARG A N 1
ATOM 639 C CA . ARG A 1 82 ? -0.001 -18.600 -27.785 1.00 87.56 82 ARG A CA 1
ATOM 640 C C . ARG A 1 82 ? 0.424 -20.061 -27.658 1.00 87.56 82 ARG A C 1
ATOM 642 O O . ARG A 1 82 ? 0.960 -20.438 -26.623 1.00 87.56 82 ARG A O 1
ATOM 649 N N . ASP A 1 83 ? 0.178 -20.861 -28.687 1.00 86.31 83 ASP A N 1
ATOM 650 C CA . ASP A 1 83 ? 0.519 -22.282 -28.680 1.00 86.31 83 ASP A CA 1
ATOM 651 C C . ASP A 1 83 ? 2.053 -22.450 -28.586 1.00 86.31 83 ASP A C 1
ATOM 653 O O . ASP A 1 83 ? 2.535 -23.193 -27.735 1.00 86.31 83 ASP A O 1
ATOM 657 N N . THR A 1 84 ? 2.828 -21.638 -29.314 1.00 90.50 84 THR A N 1
ATOM 658 C CA . THR A 1 84 ? 4.301 -21.610 -29.224 1.00 90.50 84 THR A CA 1
ATOM 659 C C . THR A 1 84 ? 4.815 -21.149 -27.859 1.00 90.50 84 THR A C 1
ATOM 661 O O . THR A 1 84 ? 5.793 -21.701 -27.362 1.00 90.50 84 THR A O 1
ATOM 664 N N . ARG A 1 85 ? 4.168 -20.181 -27.195 1.00 90.19 85 ARG A N 1
ATOM 665 C CA . ARG A 1 85 ? 4.532 -19.811 -25.812 1.00 90.19 85 ARG A CA 1
ATOM 666 C C . ARG A 1 85 ? 4.424 -21.003 -24.864 1.00 90.19 85 ARG A C 1
ATOM 668 O O . ARG A 1 85 ? 5.335 -21.221 -24.074 1.00 90.19 85 ARG A O 1
ATOM 675 N N . ASN A 1 86 ? 3.360 -21.794 -24.986 1.00 87.38 86 ASN A N 1
ATOM 676 C CA . ASN A 1 86 ? 3.181 -22.993 -24.167 1.00 87.38 86 ASN A CA 1
ATOM 677 C C . ASN A 1 86 ? 4.239 -24.061 -24.488 1.00 87.38 86 ASN A C 1
ATOM 679 O O . ASN A 1 86 ? 4.760 -24.698 -23.575 1.00 87.38 86 ASN A O 1
ATOM 683 N N . GLU A 1 87 ? 4.574 -24.243 -25.769 1.00 90.06 87 GLU A N 1
ATOM 684 C CA . GLU A 1 87 ? 5.628 -25.167 -26.215 1.00 90.06 87 GLU A CA 1
ATOM 685 C C . GLU A 1 87 ? 6.994 -24.772 -25.635 1.00 90.06 87 GLU A C 1
ATOM 687 O O . GLU A 1 87 ? 7.697 -25.619 -25.084 1.00 90.06 87 GLU A O 1
ATOM 692 N N . ILE A 1 88 ? 7.339 -23.479 -25.671 1.00 89.56 88 ILE A N 1
ATOM 693 C CA . ILE A 1 88 ? 8.576 -22.954 -25.079 1.00 89.56 88 ILE A CA 1
ATOM 694 C C . ILE A 1 88 ? 8.569 -23.123 -23.557 1.00 89.56 88 ILE A C 1
ATOM 696 O O . ILE A 1 88 ? 9.549 -23.613 -23.002 1.00 89.56 88 ILE A O 1
ATOM 700 N N . GLU A 1 89 ? 7.482 -22.765 -22.866 1.00 86.75 89 GLU A N 1
ATOM 701 C CA . GLU A 1 89 ? 7.376 -22.952 -21.411 1.00 86.75 89 GLU A CA 1
ATOM 702 C C . GLU A 1 89 ? 7.559 -24.418 -21.008 1.00 86.75 89 GLU A C 1
ATOM 704 O O . GLU A 1 89 ? 8.218 -24.717 -20.008 1.00 86.75 89 GLU A O 1
ATOM 709 N N . PHE A 1 90 ? 6.986 -25.336 -21.785 1.00 85.00 90 PHE A N 1
ATOM 710 C CA . PHE A 1 90 ? 7.121 -26.766 -21.557 1.00 85.00 90 PHE A CA 1
ATOM 711 C C . PHE A 1 90 ? 8.549 -27.249 -21.814 1.00 85.00 90 PHE A C 1
ATOM 713 O O . PHE A 1 90 ? 9.114 -27.941 -20.964 1.00 85.00 90 PHE A O 1
ATOM 720 N N . PHE A 1 91 ? 9.156 -26.847 -22.931 1.00 86.81 91 PHE A N 1
ATOM 721 C CA . PHE A 1 91 ? 10.542 -27.170 -23.264 1.00 86.81 91 PHE A CA 1
ATOM 722 C C . PHE A 1 91 ? 11.501 -26.698 -22.164 1.00 86.81 91 PHE A C 1
ATOM 724 O O . PHE A 1 91 ? 12.256 -27.489 -21.605 1.00 86.81 91 PHE A O 1
ATOM 731 N N . VAL A 1 92 ? 11.388 -25.435 -21.755 1.00 82.81 92 VAL A N 1
ATOM 732 C CA . VAL A 1 92 ? 12.197 -24.846 -20.683 1.00 82.81 92 VAL A CA 1
ATOM 733 C C . VAL A 1 92 ? 11.965 -25.533 -19.335 1.00 82.81 92 VAL A C 1
ATOM 735 O O . VAL A 1 92 ? 12.895 -25.686 -18.550 1.00 82.81 92 VAL A O 1
ATOM 738 N N . SER A 1 93 ? 10.743 -25.993 -19.052 1.00 80.94 93 SER A N 1
ATOM 739 C CA . SER A 1 93 ? 10.470 -26.727 -17.811 1.00 80.94 93 SER A CA 1
ATOM 740 C C . SER A 1 93 ? 11.201 -28.072 -17.724 1.00 80.94 93 SER A C 1
ATOM 742 O O . SER A 1 93 ? 11.441 -28.563 -16.622 1.00 80.94 93 SER A O 1
ATOM 744 N N . LYS A 1 94 ? 11.559 -28.656 -18.874 1.00 81.75 94 LYS A N 1
ATOM 745 C CA . LYS A 1 94 ? 12.352 -29.888 -18.975 1.00 81.75 94 LYS A CA 1
ATOM 746 C C . LYS A 1 94 ? 13.851 -29.632 -19.077 1.00 81.75 94 LYS A C 1
ATOM 748 O O . LYS A 1 94 ? 14.617 -30.529 -18.748 1.00 81.75 94 LYS A O 1
ATOM 753 N N . HIS A 1 95 ? 14.225 -28.430 -19.503 1.00 82.06 95 HIS A N 1
ATOM 754 C CA . HIS A 1 95 ? 15.601 -28.010 -19.727 1.00 82.06 95 HIS A CA 1
ATOM 755 C C . HIS A 1 95 ? 15.918 -26.708 -18.969 1.00 82.06 95 HIS A C 1
ATOM 757 O O . HIS A 1 95 ? 16.206 -25.687 -19.594 1.00 82.06 95 HIS A O 1
ATOM 763 N N . PRO A 1 96 ? 15.811 -26.666 -17.628 1.00 72.88 96 PRO A N 1
ATOM 764 C CA . PRO A 1 96 ? 16.109 -25.456 -16.859 1.00 72.88 96 PRO A CA 1
ATOM 765 C C . PRO A 1 96 ? 17.580 -25.013 -16.970 1.00 72.88 96 PRO A C 1
ATOM 767 O O . PRO A 1 96 ? 17.870 -23.832 -16.796 1.00 72.88 96 PRO A O 1
ATOM 770 N N . GLU A 1 97 ? 18.495 -25.930 -17.295 1.00 74.19 97 GLU A N 1
ATOM 771 C CA . GLU A 1 97 ? 19.931 -25.698 -17.503 1.00 74.19 97 GLU A CA 1
ATOM 772 C C . GLU A 1 97 ? 20.256 -24.781 -18.687 1.00 74.19 97 GLU A C 1
ATOM 774 O O . GLU A 1 97 ? 21.370 -24.276 -18.786 1.00 74.19 97 GLU A O 1
ATOM 779 N N . ILE A 1 98 ? 19.293 -24.539 -19.583 1.00 76.12 98 ILE A N 1
ATOM 780 C CA . ILE A 1 98 ? 19.513 -23.710 -20.775 1.00 76.12 98 ILE A CA 1
ATOM 781 C C . ILE A 1 98 ? 19.750 -22.246 -20.424 1.00 76.12 98 ILE A C 1
ATOM 783 O O . ILE A 1 98 ? 20.328 -21.507 -21.222 1.00 76.12 98 ILE A O 1
ATOM 787 N N . PHE A 1 99 ? 19.314 -21.841 -19.234 1.00 70.38 99 PHE A N 1
ATOM 788 C CA . PHE A 1 99 ? 19.720 -20.607 -18.586 1.00 70.38 99 PHE A CA 1
ATOM 789 C C . PHE A 1 99 ? 21.035 -20.901 -17.857 1.00 70.38 99 PHE A C 1
ATOM 791 O O . PHE A 1 99 ? 21.075 -21.036 -16.635 1.00 70.38 99 PHE A O 1
ATOM 798 N N . ASP A 1 100 ? 22.096 -21.088 -18.647 1.00 55.50 100 ASP A N 1
ATOM 799 C CA . ASP A 1 100 ? 23.447 -21.342 -18.153 1.00 55.50 100 ASP A CA 1
ATOM 800 C C . ASP A 1 100 ? 23.893 -20.120 -17.356 1.00 55.50 100 ASP A C 1
ATOM 802 O O . ASP A 1 100 ? 23.700 -18.989 -17.800 1.00 55.50 100 ASP A O 1
ATOM 806 N N . GLY A 1 101 ? 24.408 -20.345 -16.150 1.00 48.84 101 GLY A N 1
ATOM 807 C CA . GLY A 1 101 ? 24.500 -19.384 -15.043 1.00 48.84 101 GLY A CA 1
ATOM 808 C C . GLY A 1 101 ? 25.296 -18.091 -15.285 1.00 48.84 101 GLY A C 1
ATOM 809 O O . GLY A 1 101 ? 25.534 -17.352 -14.335 1.00 48.84 101 GLY A O 1
ATOM 810 N N . ASN A 1 102 ? 25.672 -17.775 -16.523 1.00 42.75 102 ASN A N 1
AT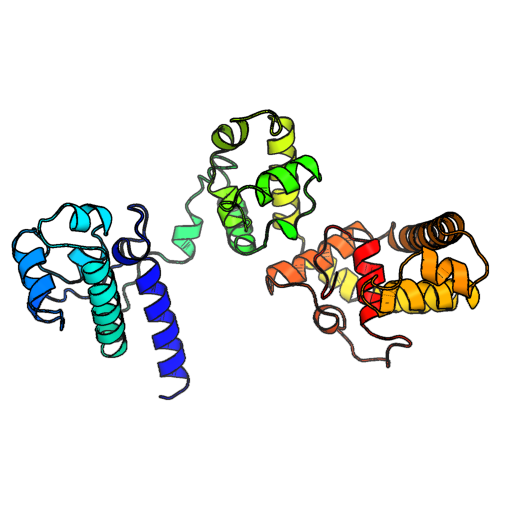OM 811 C CA . ASN A 1 102 ? 26.150 -16.469 -16.965 1.00 42.75 102 ASN A CA 1
ATOM 812 C C . ASN A 1 102 ? 24.977 -15.515 -17.225 1.00 42.75 102 ASN A C 1
ATOM 814 O O . ASN A 1 102 ? 24.682 -15.101 -18.346 1.00 42.75 102 ASN A O 1
ATOM 818 N N . TYR A 1 103 ? 24.313 -15.147 -16.134 1.00 44.19 103 TYR A N 1
ATOM 819 C CA . TYR A 1 103 ? 23.332 -14.075 -16.099 1.00 44.19 103 TYR A CA 1
ATOM 820 C C . TYR A 1 103 ? 24.060 -12.740 -15.871 1.00 44.19 103 TYR A C 1
ATOM 822 O O . TYR A 1 103 ? 24.441 -12.427 -14.746 1.00 44.19 103 TYR A O 1
ATOM 830 N N . PHE A 1 104 ? 24.241 -11.929 -16.916 1.00 38.03 104 PHE A N 1
ATOM 831 C CA . PHE A 1 104 ? 24.625 -10.517 -16.768 1.00 38.03 104 PHE A CA 1
ATOM 832 C C . PHE A 1 104 ? 23.422 -9.608 -17.062 1.00 38.03 104 PHE A C 1
ATOM 834 O O . PHE A 1 104 ? 23.230 -9.123 -18.173 1.00 38.03 104 PHE A O 1
ATOM 841 N N . LYS A 1 105 ? 22.580 -9.416 -16.046 1.00 39.16 105 LYS A N 1
ATOM 842 C CA . LYS A 1 105 ? 22.548 -8.140 -15.320 1.00 39.16 105 LYS A CA 1
ATOM 843 C C . LYS A 1 105 ? 22.473 -8.479 -13.838 1.00 39.16 105 LYS A C 1
ATOM 845 O O . LYS A 1 105 ? 21.495 -9.083 -13.396 1.00 39.16 105 LYS A O 1
ATOM 850 N N . THR A 1 106 ? 23.508 -8.150 -13.071 1.00 37.84 106 THR A N 1
ATOM 851 C CA . THR A 1 106 ? 23.425 -8.257 -11.609 1.00 37.84 106 THR A CA 1
ATOM 852 C C . THR A 1 106 ? 22.312 -7.327 -11.112 1.00 37.84 106 THR A C 1
ATOM 854 O O . THR A 1 106 ? 21.990 -6.333 -11.767 1.00 37.84 106 THR A O 1
ATOM 857 N N . GLN A 1 107 ? 21.722 -7.601 -9.940 1.00 40.06 107 GLN A N 1
ATOM 858 C CA . GLN A 1 107 ? 20.899 -6.598 -9.240 1.00 40.06 107 GLN A CA 1
ATOM 859 C C . GLN A 1 107 ? 21.630 -5.238 -9.214 1.00 40.06 107 GLN A C 1
ATOM 861 O O . GLN A 1 107 ? 21.015 -4.218 -9.474 1.00 40.06 107 GLN A O 1
ATOM 866 N N . GLU A 1 108 ? 22.959 -5.245 -9.067 1.00 37.41 108 GLU A N 1
ATOM 867 C CA . GLU A 1 108 ? 23.891 -4.109 -9.185 1.00 37.41 108 GLU A CA 1
ATOM 868 C C . GLU A 1 108 ? 23.879 -3.321 -10.509 1.00 37.41 108 GLU A C 1
ATOM 870 O O . GLU A 1 108 ? 24.303 -2.167 -10.520 1.00 37.41 108 GLU A O 1
ATOM 875 N N . GLU A 1 109 ? 23.402 -3.884 -11.620 1.00 40.25 109 GLU A N 1
ATOM 876 C CA . GLU A 1 109 ? 23.321 -3.198 -12.920 1.00 40.25 109 GLU A CA 1
ATOM 877 C C . GLU A 1 109 ? 21.937 -2.606 -13.210 1.00 40.25 109 GLU A C 1
ATOM 879 O O . GLU A 1 109 ? 21.853 -1.597 -13.909 1.00 40.25 109 GLU A O 1
ATOM 884 N N . LEU A 1 110 ? 20.868 -3.139 -12.605 1.00 44.56 110 LEU A N 1
ATOM 885 C CA . LEU A 1 110 ? 19.584 -2.424 -12.475 1.00 44.56 110 LEU A CA 1
ATOM 886 C C . LEU A 1 110 ? 19.735 -1.185 -11.574 1.00 44.56 110 LEU A C 1
ATOM 888 O O . LEU A 1 110 ? 19.116 -0.155 -11.820 1.00 44.56 110 LEU A O 1
ATOM 892 N N . LEU A 1 111 ? 20.636 -1.259 -10.591 1.00 42.72 111 LEU A N 1
ATOM 893 C CA . LEU A 1 111 ? 21.007 -0.179 -9.667 1.00 42.72 111 LEU A CA 1
ATOM 894 C C . LEU A 1 111 ? 21.859 0.942 -10.323 1.00 42.72 111 LEU A C 1
ATOM 896 O O . LEU A 1 111 ? 22.256 1.890 -9.645 1.00 42.72 111 LEU A O 1
ATOM 900 N N . LYS A 1 112 ? 22.144 0.870 -11.636 1.00 48.16 112 LYS A N 1
ATOM 901 C CA . LYS A 1 112 ? 22.929 1.878 -12.387 1.00 48.16 112 LYS A CA 1
ATOM 902 C C . LYS A 1 112 ? 22.115 2.730 -13.363 1.00 48.16 112 LYS A C 1
ATOM 904 O O . LYS A 1 112 ? 22.669 3.678 -13.928 1.00 48.16 112 LYS A O 1
ATOM 909 N N . GLU A 1 113 ? 20.819 2.468 -13.548 1.00 55.56 113 GLU A N 1
ATOM 910 C CA . GLU A 1 113 ? 19.940 3.416 -14.242 1.00 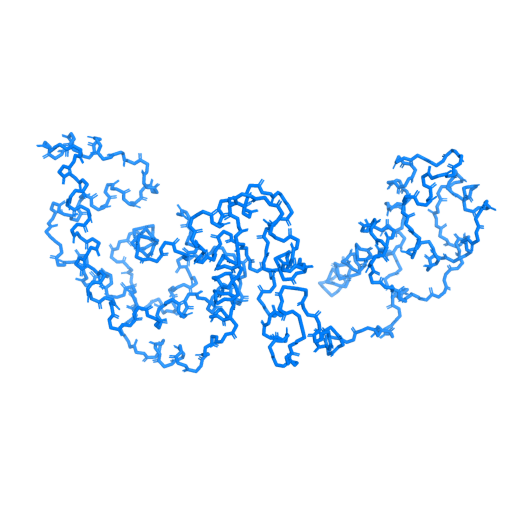55.56 113 GLU A CA 1
ATOM 911 C C . GLU A 1 113 ? 19.661 4.605 -13.320 1.00 55.56 113 GLU A C 1
ATOM 913 O O . GLU A 1 113 ? 18.638 4.722 -12.656 1.00 55.56 113 GLU A O 1
ATOM 918 N N . THR A 1 114 ? 20.619 5.532 -13.296 1.00 66.25 114 THR A N 1
ATOM 919 C CA . THR A 1 114 ? 20.438 6.847 -12.674 1.00 66.25 114 THR A CA 1
ATOM 920 C C . THR A 1 114 ? 19.353 7.653 -13.371 1.00 66.25 114 THR A C 1
ATOM 922 O O . THR A 1 114 ? 18.936 8.662 -12.832 1.00 66.25 114 THR A O 1
ATOM 925 N N . ASN A 1 115 ? 18.890 7.257 -14.557 1.00 79.81 115 ASN A N 1
ATOM 926 C CA . ASN A 1 115 ? 17.805 7.941 -15.238 1.00 79.81 115 ASN A CA 1
ATOM 927 C C . ASN A 1 115 ? 16.461 7.289 -14.902 1.00 79.81 115 ASN A C 1
ATOM 929 O O . ASN A 1 115 ? 16.070 6.307 -15.525 1.00 79.81 115 ASN A O 1
ATOM 933 N N . VAL A 1 116 ? 15.752 7.867 -13.940 1.00 85.44 116 VAL A N 1
ATOM 934 C CA . VAL A 1 116 ? 14.400 7.466 -13.553 1.00 85.44 116 VAL A CA 1
ATOM 935 C C . VAL A 1 116 ? 13.423 8.443 -14.210 1.00 85.44 116 VAL A C 1
ATOM 937 O O . VAL A 1 116 ? 13.421 9.600 -13.808 1.00 85.44 116 VAL A O 1
ATOM 940 N N . PRO A 1 117 ? 12.592 8.051 -15.192 1.00 87.75 117 PRO A N 1
ATOM 941 C CA . PRO A 1 117 ? 11.780 8.981 -15.992 1.00 87.75 117 PRO A CA 1
ATOM 942 C C . PRO A 1 117 ? 10.993 10.039 -15.200 1.00 87.75 117 PRO A C 1
ATOM 944 O O . PRO A 1 117 ? 10.953 11.205 -15.599 1.00 87.75 117 PRO A O 1
ATOM 947 N N . LEU A 1 118 ? 10.437 9.678 -14.042 1.00 88.00 118 LEU A N 1
ATOM 948 C CA . LEU A 1 118 ? 9.725 10.626 -13.180 1.00 88.00 118 LEU A CA 1
ATOM 949 C C . LEU A 1 118 ? 10.646 11.669 -12.516 1.00 88.00 118 LEU A C 1
ATOM 951 O O . LEU A 1 118 ? 10.249 12.820 -12.315 1.00 88.00 118 LEU A O 1
ATOM 955 N N . PHE A 1 119 ? 11.870 11.276 -12.164 1.00 87.12 119 PHE A N 1
ATOM 956 C CA . PHE A 1 119 ? 12.844 12.094 -11.429 1.00 87.12 119 PHE A CA 1
ATOM 957 C C . PHE A 1 119 ? 13.988 12.634 -12.304 1.00 87.12 119 PHE A C 1
ATOM 959 O O . PHE A 1 119 ? 14.765 13.473 -11.850 1.00 87.12 119 PHE A O 1
ATOM 966 N N . GLY A 1 120 ? 14.097 12.187 -13.554 1.00 85.88 120 GLY A N 1
ATOM 967 C CA . GLY A 1 120 ? 15.267 12.387 -14.398 1.00 85.88 120 GLY A CA 1
ATOM 968 C C . GLY A 1 120 ? 16.503 11.681 -13.838 1.00 85.88 120 GLY A C 1
ATOM 969 O O . GLY A 1 120 ? 16.435 10.556 -13.343 1.00 85.88 120 GLY A O 1
ATOM 970 N N . LYS A 1 121 ? 17.655 12.353 -13.916 1.00 86.62 121 LYS A N 1
ATOM 971 C CA . LYS A 1 121 ? 18.925 11.819 -13.419 1.00 86.62 121 LYS A CA 1
ATOM 972 C C . LYS A 1 121 ? 19.015 11.934 -11.890 1.00 86.62 121 LYS A C 1
ATOM 974 O O . LYS A 1 121 ? 18.973 13.037 -11.356 1.00 86.62 121 LYS A O 1
ATOM 979 N N . VAL A 1 122 ? 19.212 10.814 -11.203 1.00 85.69 122 VAL A N 1
ATOM 980 C CA . VAL A 1 122 ? 19.288 10.680 -9.742 1.00 85.69 122 VAL A CA 1
ATOM 981 C C . VAL A 1 122 ? 20.585 9.997 -9.291 1.00 85.69 122 VAL A C 1
ATOM 983 O O . VAL A 1 122 ? 21.351 9.488 -10.107 1.00 85.69 122 VAL A O 1
ATOM 986 N N . SER A 1 123 ? 20.869 9.995 -7.985 1.00 85.56 123 SER A N 1
ATOM 987 C CA . SER A 1 123 ? 22.007 9.253 -7.427 1.00 85.56 123 SER A CA 1
ATOM 988 C C . SER A 1 123 ? 21.740 7.742 -7.407 1.00 85.56 123 SER A C 1
ATOM 990 O O . SER A 1 123 ? 20.589 7.315 -7.320 1.00 85.56 123 SER A O 1
ATOM 992 N N . ASN A 1 124 ? 22.802 6.927 -7.417 1.00 77.12 124 ASN A N 1
ATOM 993 C CA . ASN A 1 124 ? 22.670 5.471 -7.273 1.00 77.12 124 ASN A CA 1
ATOM 994 C C . ASN A 1 124 ? 21.966 5.099 -5.957 1.00 77.12 124 ASN A C 1
ATOM 996 O O . ASN A 1 124 ? 21.091 4.248 -5.955 1.00 77.12 124 ASN A O 1
ATOM 1000 N N . ASP A 1 125 ? 22.284 5.772 -4.843 1.00 79.81 125 ASP A N 1
ATOM 1001 C CA . ASP A 1 125 ? 21.607 5.537 -3.557 1.00 79.81 125 ASP A CA 1
ATOM 1002 C C . ASP A 1 125 ? 20.087 5.741 -3.659 1.00 79.81 125 ASP A C 1
ATOM 1004 O O . ASP A 1 125 ? 19.307 4.908 -3.197 1.00 79.81 125 ASP A O 1
ATOM 1008 N N . PHE A 1 126 ? 19.654 6.816 -4.322 1.00 82.44 126 PHE A N 1
ATOM 1009 C CA . PHE A 1 126 ? 18.233 7.091 -4.495 1.00 82.44 126 PHE A CA 1
ATOM 1010 C C . PHE A 1 126 ? 17.564 6.098 -5.452 1.00 82.44 126 PHE A C 1
ATOM 1012 O O . PHE A 1 126 ? 16.492 5.588 -5.135 1.00 82.44 126 PHE A O 1
ATOM 1019 N N . ALA A 1 127 ? 18.211 5.742 -6.567 1.00 81.62 127 ALA A N 1
ATOM 1020 C CA . ALA A 1 127 ? 17.724 4.694 -7.470 1.00 81.62 127 ALA A CA 1
ATOM 1021 C C . ALA A 1 127 ? 17.557 3.345 -6.742 1.00 81.62 127 ALA A C 1
ATOM 1023 O O . ALA A 1 127 ? 16.538 2.670 -6.898 1.00 81.62 127 ALA A O 1
ATOM 1024 N N . ASN A 1 128 ? 18.501 2.993 -5.866 1.00 75.69 128 ASN A N 1
ATOM 1025 C CA . ASN A 1 128 ? 18.439 1.781 -5.049 1.00 75.69 128 ASN A CA 1
ATOM 1026 C C . ASN A 1 128 ? 17.259 1.809 -4.077 1.00 75.69 128 ASN A C 1
ATOM 1028 O O . ASN A 1 128 ? 16.576 0.799 -3.899 1.00 75.69 128 ASN A O 1
ATOM 1032 N N . LYS A 1 129 ? 17.008 2.958 -3.443 1.00 81.62 129 LYS A N 1
ATOM 1033 C CA . LYS A 1 129 ? 15.850 3.138 -2.561 1.00 81.62 129 LYS A CA 1
ATOM 1034 C C . LYS A 1 129 ? 14.534 3.031 -3.331 1.00 81.62 129 LYS A C 1
ATOM 1036 O O . LYS A 1 129 ? 13.628 2.362 -2.851 1.00 81.62 129 LYS A O 1
ATOM 1041 N N . LEU A 1 130 ? 14.447 3.607 -4.532 1.00 83.75 130 LEU A N 1
ATOM 1042 C CA . LEU A 1 130 ? 13.277 3.479 -5.409 1.00 83.75 130 LEU A CA 1
ATOM 1043 C C . LEU A 1 130 ? 13.023 2.023 -5.821 1.00 83.75 130 LEU A C 1
ATOM 1045 O O . LEU A 1 130 ? 11.888 1.555 -5.772 1.00 83.75 130 LEU A O 1
ATOM 1049 N N . TYR A 1 131 ? 14.077 1.280 -6.166 1.00 78.88 131 TYR A N 1
ATOM 1050 C CA . TYR A 1 131 ? 13.960 -0.130 -6.538 1.00 78.88 131 TYR A CA 1
ATOM 1051 C C . TYR A 1 131 ? 13.375 -0.990 -5.408 1.00 78.88 131 TYR A C 1
ATOM 1053 O O . TYR A 1 131 ? 12.558 -1.870 -5.665 1.00 78.88 131 TYR A O 1
ATOM 1061 N N . LYS A 1 132 ? 13.747 -0.718 -4.150 1.00 74.56 132 LYS A N 1
ATOM 1062 C CA . LYS A 1 132 ? 13.229 -1.448 -2.978 1.00 74.56 132 LYS A CA 1
ATOM 1063 C C . LYS A 1 132 ? 11.726 -1.273 -2.763 1.00 74.56 132 LYS A C 1
ATOM 1065 O O . LYS A 1 132 ? 11.115 -2.118 -2.125 1.00 74.56 132 LYS A O 1
ATOM 1070 N N . ILE A 1 133 ? 11.149 -0.187 -3.271 1.00 75.50 133 ILE A N 1
ATOM 1071 C CA . ILE A 1 133 ? 9.747 0.179 -3.036 1.00 75.50 133 ILE A CA 1
ATOM 1072 C C . ILE A 1 133 ? 8.880 0.027 -4.291 1.00 75.50 133 ILE A C 1
ATOM 1074 O O . ILE A 1 133 ? 7.703 0.374 -4.273 1.00 75.50 133 ILE A O 1
ATOM 1078 N N . LYS A 1 134 ? 9.448 -0.487 -5.388 1.00 76.06 134 LYS A N 1
ATOM 1079 C CA . LYS A 1 134 ? 8.811 -0.538 -6.711 1.00 76.06 134 LYS A CA 1
ATOM 1080 C C . LYS A 1 134 ? 7.468 -1.288 -6.716 1.00 76.06 134 LYS A C 1
ATOM 1082 O O . LYS A 1 134 ? 6.561 -0.911 -7.449 1.00 76.06 134 LYS A O 1
ATOM 1087 N N . ASP A 1 135 ? 7.330 -2.299 -5.859 1.00 67.69 135 ASP A N 1
ATOM 1088 C CA . ASP A 1 135 ? 6.163 -3.185 -5.802 1.00 67.69 135 ASP A CA 1
ATOM 1089 C C . ASP A 1 135 ? 5.021 -2.638 -4.919 1.00 67.69 135 ASP A C 1
ATOM 1091 O O . ASP A 1 135 ? 3.959 -3.255 -4.832 1.00 67.69 135 ASP A O 1
ATOM 1095 N N . ILE A 1 136 ? 5.207 -1.484 -4.262 1.00 68.12 136 ILE A N 1
ATOM 1096 C CA . ILE A 1 136 ? 4.160 -0.839 -3.454 1.00 68.12 136 ILE A CA 1
ATOM 1097 C C . ILE A 1 136 ? 3.036 -0.356 -4.369 1.00 68.12 136 ILE A C 1
ATOM 1099 O O . ILE A 1 136 ? 3.293 0.328 -5.361 1.00 68.12 136 ILE A O 1
ATOM 1103 N N . PHE A 1 137 ? 1.784 -0.662 -4.026 1.00 70.88 137 PHE A N 1
ATOM 1104 C CA . PHE A 1 137 ? 0.628 -0.215 -4.798 1.00 70.88 137 PHE A CA 1
ATOM 1105 C C . PHE A 1 137 ? 0.338 1.272 -4.563 1.00 70.88 137 PHE A C 1
ATOM 1107 O O . PHE A 1 137 ? 0.355 1.756 -3.436 1.00 70.88 137 PHE A O 1
ATOM 1114 N N . LEU A 1 138 ? -0.038 2.006 -5.609 1.00 72.25 138 LEU A N 1
ATOM 1115 C CA . LEU A 1 138 ? -0.353 3.438 -5.525 1.00 72.25 138 LEU A CA 1
ATOM 1116 C C . LEU A 1 138 ? -1.565 3.737 -4.635 1.00 72.25 138 LEU A C 1
ATOM 1118 O O . LEU A 1 138 ? -1.657 4.812 -4.041 1.00 72.25 138 LEU A O 1
ATOM 1122 N N . CYS A 1 139 ? -2.485 2.779 -4.485 1.00 63.00 139 CYS A N 1
ATOM 1123 C CA . CYS A 1 139 ? -3.585 2.899 -3.531 1.00 63.00 139 CYS A CA 1
ATOM 1124 C C . CYS A 1 139 ? -3.103 2.981 -2.069 1.00 63.00 139 CYS A C 1
ATOM 1126 O O . CYS A 1 139 ? -3.840 3.494 -1.231 1.00 63.00 139 CYS A O 1
ATOM 1128 N N . GLN A 1 140 ? -1.870 2.559 -1.783 1.00 62.81 140 GLN A N 1
ATOM 1129 C CA . GLN A 1 140 ? -1.238 2.547 -0.459 1.00 62.81 140 GLN A CA 1
ATOM 1130 C C . GLN A 1 140 ? -0.436 3.825 -0.166 1.00 62.81 140 GLN A C 1
ATOM 1132 O O . GLN A 1 140 ? 0.216 3.919 0.867 1.00 62.81 140 GLN A O 1
ATOM 1137 N N . ILE A 1 141 ? -0.427 4.792 -1.089 1.00 74.00 141 ILE A N 1
ATOM 1138 C CA . ILE A 1 141 ? 0.356 6.026 -0.964 1.00 74.00 141 ILE A CA 1
ATOM 1139 C C . ILE A 1 141 ? -0.561 7.186 -0.566 1.00 74.00 141 ILE A C 1
ATOM 1141 O O . ILE A 1 141 ? -1.723 7.269 -0.997 1.00 74.00 141 ILE A O 1
ATOM 1145 N N . ASN A 1 142 ? -0.013 8.113 0.226 1.00 72.56 142 ASN A N 1
ATOM 1146 C CA . ASN A 1 142 ? -0.673 9.333 0.688 1.00 72.56 142 ASN A CA 1
ATOM 1147 C C . ASN A 1 142 ? -0.718 10.441 -0.378 1.00 72.56 142 ASN A C 1
ATOM 1149 O O . ASN A 1 142 ? -0.277 11.570 -0.170 1.00 72.56 142 ASN A O 1
ATOM 1153 N N . LEU A 1 143 ? -1.232 10.119 -1.563 1.00 78.69 143 LEU A N 1
ATOM 1154 C CA . LEU A 1 143 ? -1.416 11.120 -2.606 1.00 78.69 143 LEU A CA 1
ATOM 1155 C C . LEU A 1 143 ? -2.703 11.922 -2.360 1.00 78.69 143 LEU A C 1
ATOM 1157 O O . LEU A 1 143 ? -3.731 11.335 -2.008 1.00 78.69 143 LEU A O 1
ATOM 1161 N N . PRO A 1 144 ? -2.706 13.243 -2.632 1.00 81.94 144 PRO A N 1
ATOM 1162 C CA . PRO A 1 144 ? -3.929 14.035 -2.668 1.00 81.94 144 PRO A CA 1
ATOM 1163 C C . PRO A 1 144 ? -5.005 13.345 -3.510 1.00 81.94 144 PRO A C 1
ATOM 1165 O O . PRO A 1 144 ? -4.723 12.912 -4.626 1.00 81.94 144 PRO A O 1
ATOM 1168 N N . ILE A 1 145 ? -6.246 13.293 -3.012 1.00 76.00 145 ILE A N 1
ATOM 1169 C CA . ILE A 1 145 ? -7.356 12.525 -3.617 1.00 76.00 145 ILE A CA 1
ATOM 1170 C C . ILE A 1 145 ? -7.489 12.785 -5.124 1.00 76.00 145 ILE A C 1
ATOM 1172 O O . ILE A 1 145 ? -7.646 11.853 -5.903 1.00 76.00 145 ILE A O 1
ATOM 1176 N N . ARG A 1 146 ? -7.351 14.045 -5.559 1.00 81.06 146 ARG A N 1
ATOM 1177 C CA . ARG A 1 146 ? -7.403 14.423 -6.984 1.00 81.06 146 ARG A CA 1
ATOM 1178 C C . ARG A 1 146 ? -6.334 13.731 -7.845 1.00 81.06 146 ARG A C 1
ATOM 1180 O O . ARG A 1 146 ? -6.611 13.373 -8.981 1.00 81.06 146 ARG A O 1
ATOM 1187 N N . ILE A 1 147 ? -5.127 13.563 -7.304 1.00 84.81 147 ILE A N 1
ATOM 1188 C CA . ILE A 1 147 ? -3.980 12.935 -7.972 1.00 84.81 147 ILE A CA 1
ATOM 1189 C C . ILE A 1 147 ? -4.151 11.422 -7.927 1.00 84.81 147 ILE A C 1
ATOM 1191 O O . ILE A 1 147 ? -3.990 10.749 -8.939 1.00 84.81 147 ILE A O 1
ATOM 1195 N N . LYS A 1 148 ? -4.527 10.901 -6.757 1.00 81.31 148 LYS A N 1
ATOM 1196 C CA . LYS A 1 148 ? -4.752 9.476 -6.534 1.00 81.31 148 LYS A CA 1
ATOM 1197 C C . LYS A 1 148 ? -5.838 8.931 -7.458 1.00 81.31 148 LYS A C 1
ATOM 1199 O O . LYS A 1 148 ? -5.592 7.951 -8.144 1.00 81.31 148 LYS A O 1
ATOM 1204 N N . ASN A 1 149 ? -6.987 9.602 -7.538 1.00 77.31 149 ASN A N 1
ATOM 1205 C CA . ASN A 1 149 ? -8.074 9.209 -8.434 1.00 77.31 149 ASN A CA 1
ATOM 1206 C C . ASN A 1 149 ? -7.636 9.267 -9.896 1.00 77.31 149 ASN A C 1
ATOM 1208 O O . ASN A 1 149 ? -7.870 8.318 -10.623 1.00 77.31 149 ASN A O 1
ATOM 1212 N N . TYR A 1 150 ? -6.928 10.325 -10.308 1.00 81.94 150 TYR A N 1
ATOM 1213 C CA . TYR A 1 150 ? -6.413 10.413 -11.675 1.00 81.94 150 TYR A CA 1
ATOM 1214 C C . TYR A 1 150 ? -5.510 9.227 -12.035 1.00 81.94 150 TYR A C 1
ATOM 1216 O O . TYR A 1 150 ? -5.674 8.640 -13.099 1.00 81.94 150 TYR A O 1
ATOM 1224 N N . LEU A 1 151 ? -4.557 8.886 -11.162 1.00 79.50 151 LEU A N 1
ATOM 1225 C CA . LEU A 1 151 ? -3.638 7.779 -11.416 1.00 79.50 151 LEU A CA 1
ATOM 1226 C C . LEU A 1 151 ? -4.384 6.443 -11.412 1.00 79.50 151 LEU A C 1
ATOM 1228 O O . LEU A 1 151 ? -4.184 5.646 -12.312 1.00 79.50 151 LEU A O 1
ATOM 1232 N N . LEU A 1 152 ? -5.265 6.210 -10.437 1.00 74.25 152 LEU A N 1
ATOM 1233 C CA . LEU A 1 152 ? -5.971 4.933 -10.297 1.00 74.25 152 LEU A CA 1
ATOM 1234 C C . LEU A 1 152 ? -7.093 4.724 -11.328 1.00 74.25 152 LEU A C 1
ATOM 1236 O O . LEU A 1 152 ? -7.442 3.576 -11.601 1.00 74.25 152 LEU A O 1
ATOM 1240 N N . ASP A 1 153 ? -7.645 5.796 -11.903 1.00 75.19 153 ASP A N 1
ATOM 1241 C CA . ASP A 1 153 ? -8.600 5.719 -13.016 1.00 75.19 153 ASP A CA 1
ATOM 1242 C C . ASP A 1 153 ? -7.922 5.213 -14.305 1.00 75.19 153 ASP A C 1
ATOM 1244 O O . ASP A 1 153 ? -8.583 4.631 -15.170 1.00 75.19 153 ASP A O 1
ATOM 1248 N N . ASP A 1 154 ? -6.604 5.395 -14.433 1.00 69.88 154 ASP A N 1
ATOM 1249 C CA . ASP A 1 154 ? -5.812 4.859 -15.534 1.00 69.88 154 ASP A CA 1
ATOM 1250 C C . ASP A 1 154 ? -5.203 3.500 -15.160 1.00 69.88 154 ASP A C 1
ATOM 1252 O O . ASP A 1 154 ? -4.340 3.357 -14.294 1.00 69.88 154 ASP A O 1
ATOM 1256 N N . THR A 1 155 ? -5.647 2.461 -15.867 1.00 61.31 155 THR A N 1
ATOM 1257 C CA . THR A 1 155 ? -5.255 1.069 -15.607 1.00 61.31 155 THR A CA 1
ATOM 1258 C C . THR A 1 155 ? -3.755 0.792 -15.733 1.00 61.31 155 THR A C 1
ATOM 1260 O O . THR A 1 155 ? -3.323 -0.284 -15.297 1.00 61.31 155 THR A O 1
ATOM 1263 N N . THR A 1 156 ? -2.982 1.717 -16.318 1.00 69.50 156 THR A N 1
ATOM 1264 C CA . THR A 1 156 ? -1.519 1.633 -16.415 1.00 69.50 156 THR A CA 1
ATOM 1265 C C . THR A 1 156 ? -0.811 1.876 -15.090 1.00 69.50 156 THR A C 1
ATOM 1267 O O . THR A 1 156 ? 0.323 1.440 -14.950 1.00 69.50 156 THR A O 1
ATOM 1270 N N . PHE A 1 157 ? -1.436 2.561 -14.131 1.00 76.75 157 PHE A N 1
ATOM 1271 C CA . PHE A 1 157 ? -0.798 2.926 -12.869 1.00 76.75 157 PHE A CA 1
ATOM 1272 C C . PHE A 1 157 ? -1.350 2.087 -11.721 1.00 76.75 157 PHE A C 1
ATOM 1274 O O . PHE A 1 157 ? -2.458 2.305 -11.230 1.00 76.75 157 PHE A O 1
ATOM 1281 N N . ARG A 1 158 ? -0.557 1.120 -11.255 1.00 72.44 158 ARG A N 1
ATOM 1282 C CA . ARG A 1 158 ? -0.908 0.276 -10.107 1.00 72.44 158 ARG A CA 1
ATOM 1283 C C . ARG A 1 158 ? 0.129 0.342 -9.011 1.00 72.44 158 ARG A C 1
ATOM 1285 O O . ARG A 1 158 ? -0.267 0.354 -7.847 1.00 72.44 158 ARG A O 1
ATOM 1292 N N . THR A 1 159 ? 1.410 0.401 -9.355 1.00 76.31 159 THR A N 1
ATOM 1293 C CA . THR A 1 159 ? 2.521 0.383 -8.395 1.00 76.31 159 THR A CA 1
ATOM 1294 C C . THR A 1 159 ? 3.439 1.600 -8.520 1.00 76.31 159 THR A C 1
ATOM 1296 O O . THR A 1 159 ? 3.325 2.401 -9.452 1.00 76.31 159 THR A O 1
ATOM 1299 N N . ILE A 1 160 ? 4.364 1.756 -7.567 1.00 81.38 160 ILE A N 1
ATOM 1300 C CA . ILE A 1 160 ? 5.435 2.758 -7.653 1.00 81.38 160 ILE A CA 1
ATOM 1301 C C . ILE A 1 160 ? 6.284 2.529 -8.905 1.00 81.38 160 ILE A C 1
ATOM 1303 O O . ILE A 1 160 ? 6.695 3.506 -9.523 1.00 81.38 160 ILE A O 1
ATOM 1307 N N . GLU A 1 161 ? 6.512 1.280 -9.321 1.00 83.88 161 GLU A N 1
ATOM 1308 C CA . GLU A 1 161 ? 7.239 0.971 -10.556 1.00 83.88 161 GLU A CA 1
ATOM 1309 C C . GLU A 1 161 ? 6.591 1.613 -11.787 1.00 83.88 161 GLU A C 1
ATOM 1311 O O . GLU A 1 161 ? 7.279 2.278 -12.567 1.00 83.88 161 GLU A O 1
ATOM 1316 N N . ASP A 1 162 ? 5.272 1.461 -11.929 1.00 81.69 162 ASP A N 1
ATOM 1317 C CA . ASP A 1 162 ? 4.514 2.049 -13.038 1.00 81.69 162 ASP A CA 1
ATOM 1318 C C . ASP A 1 162 ? 4.652 3.574 -13.043 1.00 81.69 162 ASP A C 1
ATOM 1320 O O . ASP A 1 162 ? 4.827 4.204 -14.084 1.00 81.69 162 ASP A O 1
ATOM 1324 N N . LEU A 1 163 ? 4.625 4.174 -11.854 1.00 87.25 163 LEU A N 1
ATOM 1325 C CA . LEU A 1 163 ? 4.710 5.614 -11.668 1.00 87.25 163 LEU A CA 1
ATOM 1326 C C . LEU A 1 163 ? 6.103 6.173 -12.000 1.00 87.25 163 LEU A C 1
ATOM 1328 O O . LEU A 1 163 ? 6.205 7.184 -12.695 1.00 87.25 163 LEU A O 1
ATOM 1332 N N . ILE A 1 164 ? 7.181 5.538 -11.527 1.00 87.56 164 ILE A N 1
ATOM 1333 C CA . ILE A 1 164 ? 8.550 6.052 -11.711 1.00 87.56 164 ILE A CA 1
ATOM 1334 C C . ILE A 1 164 ? 9.077 5.867 -13.140 1.00 87.56 164 ILE A C 1
ATOM 1336 O O . ILE A 1 164 ? 9.995 6.587 -13.542 1.00 87.56 164 ILE A O 1
ATOM 1340 N N . LYS A 1 165 ? 8.488 4.939 -13.911 1.00 85.62 165 LYS A N 1
ATOM 1341 C CA . LYS A 1 165 ? 8.814 4.682 -15.325 1.00 85.62 165 LYS A CA 1
ATOM 1342 C C . LYS A 1 165 ? 8.159 5.660 -16.303 1.00 85.62 165 LYS A C 1
ATOM 1344 O O . LYS A 1 165 ? 8.523 5.670 -17.478 1.00 85.62 165 LYS A O 1
ATOM 1349 N N . VAL A 1 166 ? 7.237 6.505 -15.848 1.00 83.00 166 VAL A N 1
ATOM 1350 C CA . VAL A 1 166 ? 6.601 7.516 -16.701 1.00 83.00 166 VAL A CA 1
ATOM 1351 C C . VAL A 1 166 ? 7.361 8.836 -16.620 1.00 83.00 166 VAL A C 1
ATOM 1353 O O . VAL A 1 166 ? 7.642 9.346 -15.538 1.00 83.00 166 VAL A O 1
ATOM 1356 N N . ASP A 1 167 ? 7.689 9.408 -17.783 1.00 81.69 167 ASP A N 1
ATOM 1357 C CA . ASP A 1 167 ? 8.275 10.749 -17.854 1.00 81.69 167 ASP A CA 1
ATOM 1358 C C . ASP A 1 167 ? 7.307 11.759 -17.229 1.00 81.69 167 ASP A C 1
ATOM 1360 O O . ASP A 1 167 ? 6.126 11.810 -17.588 1.00 81.69 167 ASP A O 1
ATOM 1364 N N . ALA A 1 168 ? 7.813 12.594 -16.321 1.00 80.44 168 ALA A N 1
ATOM 1365 C CA . ALA A 1 168 ? 7.038 13.645 -15.671 1.00 80.44 168 ALA A CA 1
ATOM 1366 C C . ALA A 1 168 ? 6.232 14.498 -16.672 1.00 80.44 168 ALA A C 1
ATOM 1368 O O . ALA A 1 168 ? 5.111 14.904 -16.375 1.00 80.44 168 ALA A O 1
ATOM 1369 N N . LYS A 1 169 ? 6.752 14.736 -17.882 1.00 78.56 169 LYS A N 1
ATOM 1370 C CA . LYS A 1 169 ? 6.062 15.493 -18.941 1.00 78.56 169 LYS A CA 1
ATOM 1371 C C . LYS A 1 169 ? 4.811 14.786 -19.460 1.00 78.56 169 LYS A C 1
ATOM 1373 O O . LYS A 1 169 ? 3.835 15.456 -19.792 1.00 78.56 169 LYS A O 1
ATOM 1378 N N . ASN A 1 170 ? 4.818 13.456 -19.495 1.00 75.75 170 ASN A N 1
ATOM 1379 C CA . ASN A 1 170 ? 3.694 12.651 -19.974 1.00 75.75 170 ASN A CA 1
ATOM 1380 C C . ASN A 1 170 ? 2.544 12.604 -18.956 1.00 75.75 170 ASN A C 1
ATOM 1382 O O . ASN A 1 170 ? 1.402 12.365 -19.339 1.00 75.75 170 ASN A O 1
ATOM 1386 N N . LEU A 1 171 ? 2.808 12.917 -17.682 1.00 76.06 171 LEU A N 1
ATOM 1387 C CA . LEU A 1 171 ? 1.767 13.066 -16.659 1.00 76.06 171 LEU A CA 1
ATOM 1388 C C . LEU A 1 171 ? 0.975 14.383 -16.791 1.00 76.06 171 LEU A C 1
ATOM 1390 O O . LEU A 1 171 ? -0.123 14.488 -16.257 1.00 76.06 171 LEU A O 1
ATOM 1394 N N . ILE A 1 172 ? 1.486 15.379 -17.529 1.00 66.38 172 ILE A N 1
ATOM 1395 C CA . ILE A 1 172 ? 0.891 16.732 -17.646 1.00 66.38 172 ILE A CA 1
ATOM 1396 C C . ILE A 1 172 ? -0.260 16.785 -18.678 1.00 66.38 172 ILE A C 1
ATOM 1398 O O . ILE A 1 172 ? -0.902 17.816 -18.871 1.00 66.38 172 ILE A O 1
ATOM 1402 N N . VAL A 1 173 ? -0.558 15.684 -19.374 1.00 59.34 173 VAL A N 1
ATOM 1403 C CA . VAL A 1 173 ? -1.230 15.745 -20.683 1.00 59.34 173 VAL A CA 1
ATOM 1404 C C . VAL A 1 173 ? -2.719 16.161 -20.640 1.00 59.34 173 VAL A C 1
ATOM 1406 O O . VAL A 1 173 ? -3.205 16.655 -21.658 1.00 59.34 173 VAL A O 1
ATOM 1409 N N . LYS A 1 174 ? -3.454 16.112 -19.509 1.00 51.88 174 LYS A N 1
ATOM 1410 C CA . LYS A 1 174 ? -4.813 16.717 -19.408 1.00 51.88 174 LYS A CA 1
ATOM 1411 C C . LYS A 1 174 ? -5.229 17.207 -18.005 1.00 51.88 174 LYS A C 1
ATOM 1413 O O . LYS A 1 174 ? -5.075 16.504 -17.017 1.00 51.88 174 LYS A O 1
ATOM 1418 N N . LYS A 1 175 ? -5.865 18.394 -17.997 1.00 55.69 175 LYS A N 1
ATOM 1419 C CA . LYS A 1 175 ? -6.750 19.128 -17.042 1.00 55.69 175 LYS A CA 1
ATOM 1420 C C . LYS A 1 175 ? -6.621 19.005 -15.502 1.00 55.69 175 LYS A C 1
ATOM 1422 O O . LYS A 1 175 ? -7.065 19.941 -14.848 1.00 55.69 175 LYS A O 1
ATOM 1427 N N . ASN A 1 176 ? -6.026 17.962 -14.915 1.00 61.31 176 ASN A N 1
ATOM 1428 C CA . ASN A 1 176 ? -6.036 17.723 -13.458 1.00 61.31 176 ASN A CA 1
ATOM 1429 C C . ASN A 1 176 ? -4.654 17.485 -12.817 1.00 61.31 176 ASN A C 1
ATOM 1431 O O . ASN A 1 176 ? -4.543 17.613 -11.599 1.00 61.31 176 ASN A O 1
ATOM 1435 N N . ILE A 1 177 ? -3.611 17.178 -13.600 1.00 69.06 177 ILE A N 1
ATOM 1436 C CA . ILE A 1 177 ? -2.226 17.075 -13.114 1.00 69.06 177 ILE A CA 1
ATOM 1437 C C . ILE A 1 177 ? -1.394 18.213 -13.708 1.00 69.06 177 ILE A C 1
ATOM 1439 O O . ILE A 1 177 ? -1.169 18.288 -14.914 1.00 69.06 177 ILE A O 1
ATOM 1443 N N . GLY A 1 178 ? -0.960 19.120 -12.832 1.00 76.75 178 GLY A N 1
ATOM 1444 C CA . GLY A 1 178 ? -0.020 20.197 -13.147 1.00 76.75 178 GLY A CA 1
ATOM 1445 C C . GLY A 1 178 ? 1.362 19.943 -12.544 1.00 76.75 178 GLY A C 1
ATOM 1446 O O . GLY A 1 178 ? 1.597 18.918 -11.904 1.00 76.75 178 GLY A O 1
ATOM 1447 N N . ARG A 1 179 ? 2.273 20.912 -12.688 1.00 82.75 179 ARG A N 1
ATOM 1448 C CA . ARG A 1 179 ? 3.629 20.836 -12.108 1.00 82.75 179 ARG A CA 1
ATOM 1449 C C . ARG A 1 179 ? 3.603 20.568 -10.601 1.00 82.75 179 ARG A C 1
ATOM 1451 O O . ARG A 1 179 ? 4.284 19.661 -10.145 1.00 82.75 179 ARG A O 1
ATOM 1458 N N . ASP A 1 180 ? 2.740 21.260 -9.863 1.00 84.06 180 ASP A N 1
ATOM 1459 C CA . ASP A 1 180 ? 2.597 21.075 -8.412 1.00 84.06 180 ASP A CA 1
ATOM 1460 C C . ASP A 1 180 ? 2.147 19.659 -8.041 1.00 84.06 180 ASP A C 1
ATOM 1462 O O . ASP A 1 180 ? 2.513 19.133 -6.997 1.00 84.06 180 ASP A O 1
ATOM 1466 N N . SER A 1 181 ? 1.353 19.017 -8.903 1.00 85.88 181 SER A N 1
ATOM 1467 C CA . SER A 1 181 ? 0.920 17.635 -8.683 1.00 85.88 181 SER A CA 1
ATOM 1468 C C . SER A 1 181 ? 2.079 16.656 -8.859 1.00 85.88 181 SER A C 1
ATOM 1470 O O . SER A 1 181 ? 2.186 15.702 -8.100 1.00 85.88 181 SER A O 1
ATOM 1472 N N . ILE A 1 182 ? 2.974 16.914 -9.814 1.00 86.94 182 ILE A N 1
ATOM 1473 C CA . ILE A 1 182 ? 4.188 16.114 -10.010 1.00 86.94 182 ILE A CA 1
ATOM 1474 C C . ILE A 1 182 ? 5.128 16.262 -8.817 1.00 86.94 182 ILE A C 1
ATOM 1476 O O . ILE A 1 182 ? 5.654 15.260 -8.342 1.00 86.94 182 ILE A O 1
ATOM 1480 N N . GLU A 1 183 ? 5.320 17.479 -8.311 1.00 90.12 183 GLU A N 1
ATOM 1481 C CA . GLU A 1 183 ? 6.156 17.690 -7.125 1.00 90.12 183 GLU A CA 1
ATOM 1482 C C . GLU A 1 183 ? 5.556 17.010 -5.890 1.00 90.12 183 GLU A C 1
ATOM 1484 O O . GLU A 1 183 ? 6.269 16.298 -5.194 1.00 90.12 183 GLU A O 1
ATOM 1489 N N . GLN A 1 184 ? 4.234 17.079 -5.696 1.00 87.44 184 GLN A N 1
ATOM 1490 C CA . GLN A 1 184 ? 3.546 16.327 -4.636 1.00 87.44 184 GLN A CA 1
ATOM 1491 C C . GLN A 1 184 ? 3.766 14.812 -4.758 1.00 87.44 184 GLN A C 1
ATOM 1493 O O . GLN A 1 184 ? 4.054 14.148 -3.767 1.00 87.44 184 GLN A O 1
ATOM 1498 N N . ILE A 1 185 ? 3.680 14.254 -5.970 1.00 89.25 185 ILE A N 1
ATOM 1499 C CA . ILE A 1 185 ? 3.967 12.832 -6.207 1.00 89.25 185 ILE A CA 1
ATOM 1500 C C . ILE A 1 185 ? 5.416 12.500 -5.830 1.00 89.25 185 ILE A C 1
ATOM 1502 O O . ILE A 1 185 ? 5.664 11.527 -5.117 1.00 89.25 185 ILE A O 1
ATOM 1506 N N . LYS A 1 186 ? 6.377 13.299 -6.305 1.00 91.75 186 LYS A N 1
ATOM 1507 C CA . LYS A 1 186 ? 7.801 13.094 -6.022 1.00 91.75 186 LYS A CA 1
ATOM 1508 C C . LYS A 1 186 ? 8.092 13.172 -4.529 1.00 91.75 186 LYS A C 1
ATOM 1510 O O . LYS A 1 186 ? 8.817 12.321 -4.027 1.00 91.75 186 LYS A O 1
ATOM 1515 N N . GLU A 1 187 ? 7.534 14.155 -3.829 1.00 89.00 187 GLU A N 1
ATOM 1516 C CA . GLU A 1 187 ? 7.690 14.320 -2.382 1.00 89.00 187 GLU A CA 1
ATOM 1517 C C . GLU A 1 187 ? 7.203 13.088 -1.620 1.00 89.00 187 GLU A C 1
ATOM 1519 O O . GLU A 1 187 ? 7.920 12.592 -0.751 1.00 89.00 187 GLU A O 1
ATOM 1524 N N . GLU A 1 188 ? 6.027 12.558 -1.963 1.00 85.44 188 GLU A N 1
ATOM 1525 C CA . GLU A 1 188 ? 5.499 11.351 -1.321 1.00 85.44 188 GLU A CA 1
ATOM 1526 C C . GLU A 1 188 ? 6.381 10.128 -1.589 1.00 85.44 188 GLU A C 1
ATOM 1528 O O . GLU A 1 188 ? 6.731 9.401 -0.659 1.00 85.44 188 GLU A O 1
ATOM 1533 N N . VAL A 1 189 ? 6.840 9.936 -2.827 1.00 87.19 189 VAL A N 1
ATOM 1534 C CA . VAL A 1 189 ? 7.782 8.853 -3.151 1.00 87.19 189 VAL A CA 1
ATOM 1535 C C . VAL A 1 189 ? 9.107 9.030 -2.391 1.00 87.19 189 VAL A C 1
ATOM 1537 O O . VAL A 1 189 ? 9.623 8.068 -1.823 1.00 87.19 189 VAL A O 1
ATOM 1540 N N . ILE A 1 190 ? 9.636 10.255 -2.296 1.00 87.19 190 ILE A N 1
ATOM 1541 C CA . ILE A 1 190 ? 10.863 10.559 -1.542 1.00 87.19 190 ILE A CA 1
ATOM 1542 C C . ILE A 1 190 ? 10.692 10.233 -0.053 1.00 87.19 190 ILE A C 1
ATOM 1544 O O . ILE A 1 190 ? 11.594 9.640 0.546 1.00 87.19 190 ILE A O 1
ATOM 1548 N N . LYS A 1 191 ? 9.552 10.572 0.560 1.00 81.25 191 LYS A N 1
ATOM 1549 C CA . LYS A 1 191 ? 9.271 10.236 1.968 1.00 81.25 191 LYS A CA 1
ATOM 1550 C C . LYS A 1 191 ? 9.358 8.731 2.208 1.00 81.25 191 LYS A C 1
ATOM 1552 O O . LYS A 1 191 ? 10.009 8.316 3.162 1.00 81.25 191 LYS A O 1
ATOM 1557 N N . ILE A 1 192 ? 8.787 7.931 1.308 1.00 77.88 192 ILE A N 1
ATOM 1558 C CA . ILE A 1 192 ? 8.835 6.465 1.388 1.00 77.88 192 ILE A CA 1
ATOM 1559 C C . ILE A 1 192 ? 10.278 5.955 1.223 1.00 77.88 192 ILE A C 1
ATOM 1561 O O . ILE A 1 192 ? 10.702 5.058 1.946 1.00 77.88 192 ILE A O 1
ATOM 1565 N N . THR A 1 193 ? 11.075 6.545 0.323 1.00 79.25 193 THR A N 1
ATOM 1566 C CA . THR A 1 193 ? 12.483 6.132 0.129 1.00 79.25 193 THR A CA 1
ATOM 1567 C C . THR A 1 193 ? 13.419 6.475 1.291 1.00 79.25 193 THR A C 1
ATOM 1569 O O . THR A 1 193 ? 14.413 5.779 1.498 1.00 79.25 193 THR A O 1
ATOM 1572 N N . ASN A 1 194 ? 13.146 7.554 2.029 1.00 77.00 194 ASN A N 1
ATOM 1573 C CA . ASN A 1 194 ? 14.009 8.068 3.104 1.00 77.00 194 ASN A CA 1
ATOM 1574 C C . ASN A 1 194 ? 13.650 7.525 4.485 1.00 77.00 194 ASN A C 1
ATOM 1576 O O . ASN A 1 194 ? 14.019 8.086 5.516 1.00 77.00 194 ASN A O 1
ATOM 1580 N N . TYR A 1 195 ? 12.925 6.427 4.480 1.00 69.19 195 TYR A N 1
ATOM 1581 C CA . TYR A 1 195 ? 12.488 5.736 5.654 1.00 69.19 195 TYR A CA 1
ATOM 1582 C C . TYR A 1 195 ? 13.669 5.246 6.526 1.00 69.19 195 TYR A C 1
ATOM 1584 O O . TYR A 1 195 ? 14.463 4.404 6.102 1.00 69.19 195 TYR A O 1
ATOM 1592 N N . ASP A 1 196 ? 13.819 5.812 7.731 1.00 64.12 196 ASP A N 1
ATOM 1593 C CA . ASP A 1 196 ? 14.988 5.622 8.607 1.00 64.12 196 ASP A CA 1
ATOM 1594 C C . ASP A 1 196 ? 14.798 4.445 9.567 1.00 64.12 196 ASP A C 1
ATOM 1596 O O . ASP A 1 196 ? 14.370 4.633 10.705 1.00 64.12 196 ASP A O 1
ATOM 1600 N N . THR A 1 197 ? 15.177 3.242 9.122 1.00 58.28 197 THR A N 1
ATOM 1601 C CA . THR A 1 197 ? 15.069 1.969 9.864 1.00 58.28 197 THR A CA 1
ATOM 1602 C C . THR A 1 197 ? 15.589 2.022 11.307 1.00 58.28 197 THR A C 1
ATOM 1604 O O . THR A 1 197 ? 15.089 1.294 12.164 1.00 58.28 197 THR A O 1
ATOM 1607 N N . ASN A 1 198 ? 16.557 2.891 11.619 1.00 58.94 198 ASN A N 1
ATOM 1608 C CA . ASN A 1 198 ? 17.127 2.991 12.965 1.00 58.94 198 ASN A CA 1
ATOM 1609 C C . ASN A 1 198 ? 16.190 3.700 13.956 1.00 58.94 198 ASN A C 1
ATOM 1611 O O . ASN A 1 198 ? 16.149 3.324 15.128 1.00 58.94 198 ASN A O 1
ATOM 1615 N N . LYS A 1 199 ? 15.397 4.678 13.502 1.00 60.81 199 LYS A N 1
ATOM 1616 C CA . LYS A 1 199 ? 14.402 5.361 14.349 1.00 60.81 199 LYS A CA 1
ATOM 1617 C C . LYS A 1 199 ? 13.216 4.472 14.690 1.00 60.81 199 LYS A C 1
ATOM 1619 O O . LYS A 1 199 ? 12.706 4.538 15.803 1.00 60.81 199 LYS A O 1
ATOM 1624 N N . ILE A 1 200 ? 12.811 3.605 13.768 1.00 58.16 200 ILE A N 1
ATOM 1625 C CA . ILE A 1 200 ? 11.713 2.657 14.006 1.00 58.16 200 ILE A CA 1
ATOM 1626 C C . ILE A 1 200 ? 12.129 1.590 14.991 1.00 58.16 200 ILE A C 1
ATOM 1628 O O . ILE A 1 200 ? 11.356 1.282 15.883 1.00 58.16 200 ILE A O 1
ATOM 1632 N N . ASN A 1 201 ? 13.360 1.081 14.896 1.00 58.56 201 ASN A N 1
ATOM 1633 C CA . ASN A 1 201 ? 13.878 0.163 15.907 1.00 58.56 201 ASN A CA 1
ATOM 1634 C C . ASN A 1 201 ? 13.862 0.809 17.302 1.00 58.56 201 ASN A C 1
ATOM 1636 O O . ASN A 1 201 ? 13.532 0.141 18.273 1.00 58.56 201 ASN A O 1
ATOM 1640 N N . ALA A 1 202 ? 14.142 2.112 17.418 1.00 61.56 202 ALA A N 1
ATOM 1641 C CA . ALA A 1 202 ? 14.016 2.829 18.688 1.00 61.56 202 ALA A CA 1
ATOM 1642 C C . ALA A 1 202 ? 12.552 2.971 19.162 1.00 61.56 202 ALA A C 1
ATOM 1644 O O . ALA A 1 202 ? 12.295 2.795 20.347 1.00 61.56 202 ALA A O 1
ATOM 1645 N N . LEU A 1 203 ? 11.599 3.226 18.253 1.00 58.34 203 LEU A N 1
ATOM 1646 C CA . LEU A 1 203 ? 10.157 3.281 18.551 1.00 58.34 203 LEU A CA 1
ATOM 1647 C C . LEU A 1 203 ? 9.589 1.910 18.960 1.00 58.34 203 LEU A C 1
ATOM 1649 O O . LEU A 1 203 ? 8.820 1.820 19.908 1.00 58.34 203 LEU A O 1
ATOM 1653 N N . LEU A 1 204 ? 9.974 0.843 18.256 1.00 56.66 204 LEU A N 1
ATOM 1654 C CA . LEU A 1 204 ? 9.563 -0.538 18.533 1.00 56.66 204 LEU A CA 1
ATOM 1655 C C . LEU A 1 204 ? 10.119 -1.068 19.859 1.00 56.66 204 LEU A C 1
ATOM 1657 O O . LEU A 1 204 ? 9.556 -2.000 20.428 1.00 56.66 204 LEU A O 1
ATOM 1661 N N . ASN A 1 205 ? 11.204 -0.465 20.345 1.00 55.44 205 ASN A N 1
ATOM 1662 C CA . ASN A 1 205 ? 11.797 -0.760 21.644 1.00 55.44 205 ASN A CA 1
ATOM 1663 C C . ASN A 1 205 ? 11.198 0.080 22.790 1.00 55.44 205 ASN A C 1
ATOM 1665 O O . ASN A 1 205 ? 11.569 -0.146 23.942 1.00 55.44 205 ASN A O 1
ATOM 1669 N N . ASP A 1 206 ? 10.287 1.025 22.513 1.00 53.94 206 ASP A N 1
ATOM 1670 C CA . ASP A 1 206 ? 9.501 1.700 23.549 1.00 53.94 206 ASP A CA 1
ATOM 1671 C C . ASP A 1 206 ? 8.268 0.829 23.882 1.00 53.94 206 ASP A C 1
ATOM 1673 O O . ASP A 1 206 ? 7.423 0.604 23.012 1.00 53.94 206 ASP A O 1
ATOM 1677 N N . PRO A 1 207 ? 8.134 0.307 25.117 1.00 41.12 207 PRO A N 1
ATOM 1678 C CA . PRO A 1 207 ? 7.082 -0.638 25.512 1.00 41.12 207 PRO A CA 1
ATOM 1679 C C . PRO A 1 207 ? 5.644 -0.083 25.472 1.00 41.12 207 PRO A C 1
ATOM 1681 O O . PRO A 1 207 ? 4.723 -0.762 25.919 1.00 41.12 207 PRO A O 1
ATOM 1684 N N . LYS A 1 208 ? 5.422 1.130 24.949 1.00 53.94 208 LYS A N 1
ATOM 1685 C CA . LYS A 1 208 ? 4.096 1.671 24.613 1.00 53.94 208 LYS A CA 1
ATOM 1686 C C . LYS A 1 208 ? 3.857 1.585 23.117 1.00 53.94 208 LYS A C 1
ATOM 1688 O O . LYS A 1 208 ? 3.868 2.578 22.389 1.00 53.94 208 LYS A O 1
ATOM 1693 N N . TYR A 1 209 ? 3.617 0.361 22.680 1.00 73.81 209 TYR A N 1
ATOM 1694 C CA . TYR A 1 209 ? 3.250 0.068 21.313 1.00 73.81 209 TYR A CA 1
ATOM 1695 C C . TYR A 1 209 ? 1.907 0.735 20.958 1.00 73.81 209 TYR A C 1
ATOM 1697 O O . TYR A 1 209 ? 1.049 0.931 21.822 1.00 73.81 209 TYR A O 1
ATOM 1705 N N . ILE A 1 210 ? 1.677 1.081 19.685 1.00 81.44 210 ILE A N 1
ATOM 1706 C CA . ILE A 1 210 ? 0.456 1.804 19.278 1.00 81.44 210 ILE A CA 1
ATOM 1707 C C . ILE A 1 210 ? -0.835 1.062 19.659 1.00 81.44 210 ILE A C 1
ATOM 1709 O O . ILE A 1 210 ? -1.836 1.696 19.987 1.00 81.44 210 ILE A O 1
ATOM 1713 N N . LEU A 1 211 ? -0.812 -0.275 19.670 1.00 84.94 211 LEU A N 1
ATOM 1714 C CA . LEU A 1 211 ? -1.957 -1.078 20.103 1.00 84.94 211 LEU A CA 1
ATOM 1715 C C . LEU A 1 211 ? -2.223 -0.970 21.611 1.00 84.94 211 LEU A C 1
ATOM 1717 O O . LEU A 1 211 ? -3.383 -0.995 22.008 1.00 84.94 211 LEU A O 1
ATOM 1721 N N . ASP A 1 212 ? -1.191 -0.794 22.437 1.00 81.56 212 ASP A N 1
ATOM 1722 C CA . ASP A 1 212 ? -1.351 -0.622 23.887 1.00 81.56 212 ASP A CA 1
ATOM 1723 C C . ASP A 1 212 ? -1.936 0.763 24.194 1.00 81.56 212 ASP A C 1
ATOM 1725 O O . ASP A 1 212 ? -2.829 0.909 25.026 1.00 81.56 212 ASP A O 1
ATOM 1729 N N . LEU A 1 213 ? -1.523 1.782 23.432 1.00 84.88 213 LEU A N 1
ATOM 1730 C CA . LEU A 1 213 ? -2.142 3.108 23.480 1.00 84.88 213 LEU A CA 1
ATOM 1731 C C . LEU A 1 213 ? -3.622 3.062 23.072 1.00 84.88 213 LEU A C 1
ATOM 1733 O O . LEU A 1 213 ? -4.438 3.787 23.647 1.00 84.88 213 LEU A O 1
ATOM 1737 N N . LEU A 1 214 ? -3.975 2.228 22.087 1.00 89.38 214 LEU A N 1
ATOM 1738 C CA . LEU A 1 214 ? -5.368 1.994 21.703 1.00 89.38 214 LEU A CA 1
ATOM 1739 C C . LEU A 1 214 ? -6.145 1.269 22.804 1.00 89.38 214 LEU A C 1
ATOM 1741 O O . LEU A 1 214 ? -7.277 1.664 23.076 1.00 89.38 214 LEU A O 1
ATOM 1745 N N . ASP A 1 215 ? -5.550 0.267 23.454 1.00 88.31 215 ASP A N 1
ATOM 1746 C CA . ASP A 1 215 ? -6.153 -0.414 24.603 1.00 88.31 215 ASP A CA 1
ATOM 1747 C C . ASP A 1 215 ? -6.474 0.588 25.724 1.00 88.31 215 ASP A C 1
ATOM 1749 O O . ASP A 1 215 ? -7.639 0.723 26.113 1.00 88.31 215 ASP A O 1
ATOM 1753 N N . ASP A 1 216 ? -5.484 1.372 26.159 1.00 87.75 216 ASP A N 1
ATOM 1754 C CA . ASP A 1 216 ? -5.647 2.411 27.184 1.00 87.75 216 ASP A CA 1
ATOM 1755 C C . ASP A 1 216 ? -6.690 3.464 26.781 1.00 87.75 216 ASP A C 1
ATOM 1757 O O . ASP A 1 216 ? -7.465 3.959 27.604 1.00 87.75 216 ASP A O 1
ATOM 1761 N N . PHE A 1 217 ? -6.715 3.850 25.504 1.00 91.75 217 PHE A N 1
ATOM 1762 C CA . PHE A 1 217 ? -7.679 4.820 24.997 1.00 91.75 217 PHE A CA 1
ATOM 1763 C C . PHE A 1 217 ? -9.108 4.276 25.018 1.00 91.75 217 PHE A C 1
ATOM 1765 O O . PHE A 1 217 ? -10.018 4.979 25.462 1.00 91.75 217 PHE A O 1
ATOM 1772 N N . LEU A 1 218 ? -9.312 3.039 24.565 1.00 91.19 218 LEU A N 1
ATOM 1773 C CA . LEU A 1 218 ? -10.631 2.410 24.527 1.00 91.19 218 LEU A CA 1
ATOM 1774 C C . LEU A 1 218 ? -11.211 2.236 25.928 1.00 91.19 218 LEU A C 1
ATOM 1776 O O . LEU A 1 218 ? -12.418 2.398 26.110 1.00 91.19 218 LEU A O 1
ATOM 1780 N N . GLU A 1 219 ? -10.365 1.976 26.922 1.00 90.38 219 GLU A N 1
ATOM 1781 C CA . GLU A 1 219 ? -10.781 1.886 28.322 1.00 90.38 219 GLU A CA 1
ATOM 1782 C C . GLU A 1 219 ? -11.226 3.215 28.928 1.00 90.38 219 GLU A C 1
ATOM 1784 O O . GLU A 1 219 ? -12.095 3.227 29.800 1.00 90.38 219 GLU A O 1
ATOM 1789 N N . GLN A 1 220 ? -10.686 4.328 28.436 1.00 93.06 220 GLN A N 1
ATOM 1790 C CA . GLN A 1 220 ? -11.068 5.672 28.871 1.00 93.06 220 GLN A CA 1
ATOM 1791 C C . GLN A 1 220 ? -12.372 6.166 28.236 1.00 93.06 220 GLN A C 1
ATOM 1793 O O . GLN A 1 220 ? -12.947 7.145 28.717 1.00 93.06 220 GLN A O 1
ATOM 1798 N N . LEU A 1 221 ? -12.847 5.525 27.163 1.00 94.19 221 LEU A N 1
ATOM 1799 C CA . LEU A 1 221 ? -14.150 5.843 26.584 1.00 94.19 221 LEU A CA 1
ATOM 1800 C C . LEU A 1 221 ? -15.272 5.416 27.526 1.00 94.19 221 LEU A C 1
ATOM 1802 O O . LEU A 1 221 ? -15.223 4.334 28.124 1.00 94.19 221 LEU A O 1
ATOM 1806 N N . SER A 1 222 ? -16.319 6.242 27.587 1.00 95.44 222 SER A N 1
ATOM 1807 C CA . SER A 1 222 ? -17.570 5.850 28.234 1.00 95.44 222 SER A CA 1
ATOM 1808 C C . SER A 1 222 ? -18.156 4.606 27.563 1.00 95.44 222 SER A C 1
ATOM 1810 O O . SER A 1 222 ? -17.903 4.349 26.385 1.00 95.44 222 SER A O 1
ATOM 1812 N N . GLN A 1 223 ? -18.976 3.847 28.295 1.00 92.94 223 GLN A N 1
ATOM 1813 C CA . GLN A 1 223 ? -19.594 2.630 27.762 1.00 92.94 223 GLN A CA 1
ATOM 1814 C C . GLN A 1 223 ? -20.350 2.901 26.450 1.00 92.94 223 GLN A C 1
ATOM 1816 O O . GLN A 1 223 ? -20.153 2.193 25.471 1.00 92.94 223 GLN A O 1
ATOM 1821 N N . ILE A 1 224 ? -21.112 4.000 26.389 1.00 93.19 224 ILE A N 1
ATOM 1822 C CA . ILE A 1 224 ? -21.858 4.409 25.189 1.00 93.19 224 ILE A CA 1
ATOM 1823 C C . ILE A 1 224 ? -20.915 4.716 24.017 1.00 93.19 224 ILE A C 1
ATOM 1825 O O . ILE A 1 224 ? -21.138 4.238 22.909 1.00 93.19 224 ILE A O 1
ATOM 1829 N N . GLU A 1 225 ? -19.860 5.510 24.236 1.00 95.50 225 GLU A N 1
ATOM 1830 C CA . GLU A 1 225 ? -18.877 5.816 23.185 1.00 95.50 225 GLU A CA 1
ATOM 1831 C C . GLU A 1 225 ? -18.206 4.535 22.673 1.00 95.50 225 GLU A C 1
ATOM 1833 O O . GLU A 1 225 ? -18.047 4.362 21.465 1.00 95.50 225 GLU A O 1
ATOM 1838 N N . ARG A 1 226 ? -17.854 3.616 23.578 1.00 94.56 226 ARG A N 1
ATOM 1839 C CA . ARG A 1 226 ? -17.234 2.332 23.242 1.00 94.56 226 ARG A CA 1
ATOM 1840 C C . ARG A 1 226 ? -18.171 1.435 22.437 1.00 94.56 226 ARG A C 1
ATOM 1842 O O . ARG A 1 226 ? -17.738 0.877 21.432 1.00 94.56 226 ARG A O 1
ATOM 1849 N N . ASP A 1 227 ? -19.440 1.342 22.819 1.00 92.88 227 ASP A N 1
ATOM 1850 C CA . ASP A 1 227 ? -20.437 0.538 22.108 1.00 92.88 227 ASP A CA 1
ATOM 1851 C C . ASP A 1 227 ? -20.722 1.107 20.709 1.00 92.88 227 ASP A C 1
ATOM 1853 O O . ASP A 1 227 ? -20.790 0.354 19.735 1.00 92.88 227 ASP A O 1
ATOM 1857 N N . ILE A 1 228 ? -20.783 2.439 20.570 1.00 94.69 228 ILE A N 1
ATOM 1858 C CA . ILE A 1 228 ? -20.872 3.120 19.266 1.00 94.69 228 ILE A CA 1
ATOM 1859 C C . ILE A 1 228 ? -19.666 2.760 18.382 1.00 94.69 228 ILE A C 1
ATOM 1861 O O . ILE A 1 228 ? -19.846 2.420 17.208 1.00 94.69 228 ILE A O 1
ATOM 1865 N N . CYS A 1 229 ? -18.445 2.797 18.928 1.00 92.44 229 CYS A N 1
ATOM 1866 C CA . CYS A 1 229 ? -17.229 2.395 18.215 1.00 92.44 229 CYS A CA 1
ATOM 1867 C C . CYS A 1 229 ? -17.284 0.923 17.790 1.00 92.44 229 CYS A C 1
ATOM 1869 O O . CYS A 1 229 ? -17.008 0.610 16.633 1.00 92.44 229 CYS A O 1
ATOM 1871 N N . LEU A 1 230 ? -17.676 0.021 18.694 1.00 90.88 230 LEU A N 1
ATOM 1872 C CA . LEU A 1 230 ? -17.791 -1.408 18.405 1.00 90.88 230 LEU A CA 1
ATOM 1873 C C . LEU A 1 230 ? -18.789 -1.662 17.272 1.00 90.88 230 LEU A C 1
ATOM 1875 O O . LEU A 1 230 ? -18.434 -2.322 16.294 1.00 90.88 230 LEU A O 1
ATOM 1879 N N . MET A 1 231 ? -19.992 -1.087 17.347 1.00 90.19 231 MET A N 1
ATOM 1880 C CA . MET A 1 231 ? -21.002 -1.213 16.292 1.00 90.19 231 MET A CA 1
ATOM 1881 C C . MET A 1 231 ? -20.510 -0.671 14.949 1.00 90.19 231 MET A C 1
ATOM 1883 O O . MET A 1 231 ? -20.776 -1.281 13.912 1.00 90.19 231 MET A O 1
ATOM 1887 N N . ARG A 1 232 ? -19.784 0.454 14.950 1.00 89.75 232 ARG A N 1
ATOM 1888 C CA . ARG A 1 232 ? -19.272 1.071 13.724 1.00 89.75 232 ARG A CA 1
ATOM 1889 C C . ARG A 1 232 ? -18.141 0.267 13.089 1.00 89.75 232 ARG A C 1
ATOM 1891 O O . ARG A 1 232 ? -18.146 0.068 11.877 1.00 89.75 232 ARG A O 1
ATOM 1898 N N . TRP A 1 233 ? -17.166 -0.161 13.881 1.00 86.81 233 TRP A N 1
ATOM 1899 C CA . TRP A 1 233 ? -15.844 -0.525 13.373 1.00 86.81 233 TRP A CA 1
ATOM 1900 C C . TRP A 1 233 ? -15.519 -2.023 13.440 1.00 86.81 233 TRP A C 1
ATOM 1902 O O . TRP A 1 233 ? -14.645 -2.477 12.710 1.00 86.81 233 TRP A O 1
ATOM 1912 N N . THR A 1 234 ? -16.247 -2.837 14.211 1.00 79.69 234 THR A N 1
ATOM 1913 C CA . THR A 1 234 ? -15.979 -4.294 14.260 1.00 79.69 234 THR A CA 1
ATOM 1914 C C . THR A 1 234 ? -16.462 -5.058 13.024 1.00 79.69 234 THR A C 1
ATOM 1916 O O . THR A 1 234 ? -15.890 -6.094 12.683 1.00 79.69 234 THR A O 1
ATOM 1919 N N . ASN A 1 235 ? -17.468 -4.530 12.319 1.00 72.50 235 ASN A N 1
ATOM 1920 C CA . ASN A 1 235 ? -18.051 -5.125 11.113 1.00 72.50 235 ASN A CA 1
ATOM 1921 C C . ASN A 1 235 ? -17.631 -4.381 9.827 1.00 72.50 235 ASN A C 1
ATOM 1923 O O . ASN A 1 235 ? -18.450 -4.183 8.930 1.00 72.50 235 ASN A O 1
ATOM 1927 N N . TYR A 1 236 ? -16.384 -3.899 9.756 1.00 62.38 236 TYR A N 1
ATOM 1928 C CA . TYR A 1 236 ? -15.827 -3.187 8.590 1.00 62.38 236 TYR A CA 1
ATOM 1929 C C . TYR A 1 236 ? -16.676 -1.995 8.110 1.00 62.38 236 TYR A C 1
ATOM 1931 O O . TYR A 1 236 ? -16.900 -1.808 6.917 1.00 62.38 236 TYR A O 1
ATOM 1939 N N . GLY A 1 237 ? -17.249 -1.215 9.034 1.00 63.69 237 GLY A N 1
ATOM 1940 C CA . GLY A 1 237 ? -18.057 -0.047 8.667 1.00 63.69 237 GLY A CA 1
ATOM 1941 C C . GLY A 1 237 ? -19.428 -0.357 8.053 1.00 63.69 237 GLY A C 1
ATOM 1942 O O . GLY A 1 237 ? -20.115 0.588 7.654 1.00 63.69 237 GLY A O 1
ATOM 1943 N N . LYS A 1 238 ? -19.844 -1.634 7.989 1.00 73.75 238 LYS A N 1
ATOM 1944 C CA . LYS A 1 238 ? -21.127 -2.051 7.394 1.00 73.75 238 LYS A CA 1
ATOM 1945 C C . LYS A 1 238 ? -22.342 -1.544 8.161 1.00 73.75 238 LYS A C 1
ATOM 1947 O O . LYS A 1 238 ? -23.364 -1.278 7.542 1.00 73.75 238 LYS A O 1
ATOM 1952 N N . THR A 1 239 ? -22.223 -1.374 9.476 1.00 84.38 239 THR A N 1
ATOM 1953 C CA . THR A 1 239 ? -23.283 -0.759 10.277 1.00 84.38 239 THR A CA 1
ATOM 1954 C C . THR A 1 239 ? -23.345 0.729 9.954 1.00 84.38 239 THR A C 1
ATOM 1956 O O . THR A 1 239 ? -22.371 1.477 10.153 1.00 84.38 239 THR A O 1
ATOM 1959 N N . SER A 1 240 ? -24.480 1.175 9.426 1.00 90.81 240 SER A N 1
ATOM 1960 C CA . SER A 1 240 ? -24.638 2.565 9.016 1.00 90.81 240 SER A CA 1
ATOM 1961 C C . SER A 1 240 ? -24.760 3.486 10.232 1.00 90.81 240 SER A C 1
ATOM 1963 O O . SER A 1 240 ? -25.267 3.113 11.288 1.00 90.81 240 SER A O 1
ATOM 1965 N N . LEU A 1 241 ? -24.346 4.747 10.083 1.00 94.56 241 LEU A N 1
ATOM 1966 C CA . LEU A 1 241 ? -24.529 5.757 11.135 1.00 94.56 241 LEU A CA 1
ATOM 1967 C C . LEU A 1 241 ? -26.011 5.958 11.506 1.00 94.56 241 LEU A C 1
ATOM 1969 O O . LEU A 1 241 ? -26.315 6.416 12.604 1.00 94.56 241 LEU A O 1
ATOM 1973 N N . GLN A 1 242 ? -26.924 5.642 10.583 1.00 94.00 242 GLN A N 1
ATOM 1974 C CA . GLN A 1 242 ? -28.363 5.709 10.807 1.00 94.00 242 GLN A CA 1
ATOM 1975 C C . GLN A 1 242 ? -28.852 4.548 11.679 1.00 94.00 242 GLN A C 1
ATOM 1977 O O . GLN A 1 242 ? -29.593 4.797 12.624 1.00 94.00 242 GLN A O 1
ATOM 1982 N N . GLU A 1 243 ? -28.398 3.321 11.413 1.00 94.31 243 GLU A N 1
ATOM 1983 C CA . GLU A 1 243 ? -28.702 2.139 12.235 1.00 94.31 243 GLU A CA 1
ATOM 1984 C C . GLU A 1 243 ? -28.182 2.312 13.665 1.00 94.31 243 GLU A C 1
ATOM 1986 O O . GLU A 1 243 ? -28.924 2.114 14.622 1.00 94.31 243 GLU A O 1
ATOM 1991 N N . ILE A 1 244 ? -26.941 2.788 13.822 1.00 95.44 244 ILE A N 1
ATOM 1992 C CA . ILE A 1 244 ? -26.373 3.096 15.145 1.00 95.44 244 ILE A CA 1
ATOM 1993 C C . ILE A 1 244 ? -27.211 4.179 15.837 1.00 95.44 244 ILE A C 1
ATOM 1995 O O . ILE A 1 244 ? -27.536 4.065 17.016 1.00 95.44 244 ILE A O 1
ATOM 1999 N N . GLY A 1 245 ? -27.602 5.223 15.100 1.00 96.19 245 GLY A N 1
ATOM 2000 C CA . GLY A 1 245 ? -28.464 6.281 15.622 1.00 96.19 245 GLY A CA 1
ATOM 2001 C C . GLY A 1 245 ? -29.782 5.740 16.172 1.00 96.19 245 GLY A C 1
ATOM 2002 O O . GLY A 1 245 ? -30.171 6.096 17.280 1.00 96.19 245 GLY A O 1
ATOM 2003 N N . GLN A 1 246 ? -30.427 4.816 15.457 1.00 96.25 246 GLN A N 1
ATOM 2004 C CA . GLN A 1 246 ? -31.655 4.163 15.919 1.00 96.25 246 GLN A CA 1
ATOM 2005 C C . GLN A 1 246 ? -31.437 3.374 17.216 1.00 96.25 246 GLN A C 1
ATOM 2007 O O . GLN A 1 246 ? -32.249 3.492 18.130 1.00 96.25 246 GLN A O 1
ATOM 2012 N N . THR A 1 247 ? -30.330 2.634 17.338 1.00 95.69 247 THR A N 1
ATOM 2013 C CA . THR A 1 247 ? -30.005 1.863 18.552 1.00 95.69 247 THR A CA 1
ATOM 2014 C C . THR A 1 247 ? -29.818 2.745 19.786 1.00 95.69 247 THR A C 1
ATOM 2016 O O . THR A 1 247 ? -30.274 2.383 20.867 1.00 95.69 247 THR A O 1
ATOM 2019 N N . PHE A 1 248 ? -29.190 3.914 19.636 1.00 95.00 248 PHE A N 1
ATOM 2020 C CA . PHE A 1 248 ? -28.922 4.832 20.752 1.00 95.00 248 PHE A CA 1
ATOM 2021 C C . PHE A 1 248 ? -29.953 5.961 20.896 1.00 95.00 248 PHE A C 1
ATOM 2023 O O . PHE A 1 248 ? -29.768 6.844 21.732 1.00 95.00 248 PHE A O 1
ATOM 2030 N N . ASN A 1 249 ? -31.024 5.957 20.095 1.00 96.12 249 ASN A N 1
ATOM 2031 C CA . ASN A 1 249 ? -31.999 7.050 20.008 1.00 96.12 249 ASN A CA 1
ATOM 2032 C C . ASN A 1 249 ? -31.343 8.424 19.727 1.00 96.12 249 ASN A C 1
ATOM 2034 O O . ASN A 1 249 ? -31.644 9.440 20.354 1.00 96.12 249 ASN A O 1
ATOM 2038 N N . LEU A 1 250 ? -30.402 8.445 18.783 1.00 96.56 250 LEU A N 1
ATOM 2039 C CA . LEU A 1 250 ? -29.652 9.617 18.338 1.00 96.56 250 LEU A CA 1
ATOM 2040 C C . LEU A 1 250 ? -29.801 9.815 16.827 1.00 96.56 250 LEU A C 1
ATOM 2042 O O . LEU A 1 250 ? -30.019 8.881 16.058 1.00 96.56 250 LEU A O 1
ATOM 2046 N N . THR A 1 251 ? -29.626 11.052 16.364 1.00 97.38 251 THR A N 1
ATOM 2047 C CA . THR A 1 251 ? -29.602 11.322 14.922 1.00 97.38 251 THR A CA 1
ATOM 2048 C C . THR A 1 251 ? -28.321 10.778 14.286 1.00 97.38 251 THR A C 1
ATOM 2050 O O . THR A 1 251 ? -27.262 10.733 14.917 1.00 97.38 251 THR A O 1
ATOM 2053 N N . ARG A 1 252 ? -28.386 10.448 12.989 1.00 96.62 252 ARG A N 1
ATOM 2054 C CA . ARG A 1 252 ? -27.213 10.079 12.173 1.00 96.62 252 ARG A CA 1
ATOM 2055 C C . ARG A 1 252 ? -26.057 11.073 12.340 1.00 96.62 252 ARG A C 1
ATOM 2057 O O . ARG A 1 252 ? -24.902 10.678 12.477 1.00 96.62 252 ARG A O 1
ATOM 2064 N N . GLU A 1 253 ? -26.378 12.364 12.325 1.00 95.62 253 GLU A N 1
ATOM 2065 C CA . GLU A 1 253 ? -25.391 13.435 12.458 1.00 95.62 253 GLU A CA 1
ATOM 2066 C C . GLU A 1 253 ? -24.774 13.472 13.860 1.00 95.62 253 GLU A C 1
ATOM 2068 O O . GLU A 1 253 ? -23.569 13.674 14.000 1.00 95.62 253 GLU A O 1
ATOM 2073 N N . ARG A 1 254 ? -25.558 13.189 14.906 1.00 96.56 254 ARG A N 1
ATOM 2074 C CA . ARG A 1 254 ? -25.028 13.103 16.266 1.00 96.56 254 ARG A CA 1
ATOM 2075 C C . ARG A 1 254 ? -24.049 11.939 16.427 1.00 96.56 254 ARG A C 1
ATOM 2077 O O . ARG A 1 254 ? -22.994 12.135 17.024 1.00 96.56 254 ARG A O 1
ATOM 2084 N N . ILE A 1 255 ? -24.345 10.772 15.850 1.00 97.56 255 ILE A N 1
ATOM 2085 C CA . ILE A 1 255 ? -23.401 9.641 15.828 1.00 97.56 255 ILE A CA 1
ATOM 2086 C C . ILE A 1 255 ? -22.104 10.029 15.111 1.00 97.56 255 ILE A C 1
ATOM 2088 O O . ILE A 1 255 ? -21.016 9.791 15.636 1.00 97.56 255 ILE A O 1
ATOM 2092 N N . ARG A 1 256 ? -22.203 10.690 13.948 1.00 95.25 256 ARG A N 1
ATOM 2093 C CA . ARG A 1 256 ? -21.031 11.182 13.208 1.00 95.25 256 ARG A CA 1
ATOM 2094 C C . ARG A 1 256 ? -20.161 12.099 14.073 1.00 95.25 256 ARG A C 1
ATOM 2096 O O . ARG A 1 256 ? -18.948 11.920 14.118 1.00 95.25 256 ARG A O 1
ATOM 2103 N N . GLN A 1 257 ? -20.773 13.053 14.775 1.00 96.94 257 GLN A N 1
ATOM 2104 C CA . GLN A 1 257 ? -20.067 13.981 15.664 1.00 96.94 257 GLN A CA 1
ATOM 2105 C C . GLN A 1 257 ? -19.346 13.264 16.810 1.00 96.94 257 GLN A C 1
ATOM 2107 O O . GLN A 1 257 ? -18.209 13.620 17.115 1.00 96.94 257 GLN A O 1
ATOM 2112 N N . ILE A 1 258 ? -19.981 12.258 17.423 1.00 96.50 258 ILE A N 1
ATOM 2113 C CA . ILE A 1 258 ? -19.375 11.449 18.492 1.00 96.50 258 ILE A CA 1
ATOM 2114 C C . ILE A 1 258 ? -18.134 10.725 17.960 1.00 96.50 258 ILE A C 1
ATOM 2116 O O . ILE A 1 258 ? -17.048 10.899 18.511 1.00 96.50 258 ILE A O 1
ATOM 2120 N N . LEU A 1 259 ? -18.263 9.992 16.851 1.00 95.00 259 LEU A N 1
ATOM 2121 C CA . LEU A 1 259 ? -17.145 9.266 16.237 1.00 95.00 259 LEU A CA 1
ATOM 2122 C C . LEU A 1 259 ? -15.998 10.209 15.841 1.00 95.00 259 LEU A C 1
ATOM 2124 O O . LEU A 1 259 ? -14.843 9.955 16.179 1.00 95.00 259 LEU A O 1
ATOM 2128 N N . SER A 1 260 ? -16.305 11.346 15.203 1.00 94.25 260 SER A N 1
ATOM 2129 C CA . SER A 1 260 ? -15.293 12.355 14.857 1.00 94.25 260 SER A CA 1
ATOM 2130 C C . SER A 1 260 ? -14.590 12.930 16.092 1.00 94.25 260 SER A C 1
ATOM 2132 O O . SER A 1 260 ? -13.384 13.171 16.055 1.00 94.25 260 SER A O 1
ATOM 2134 N N . ALA A 1 261 ? -15.311 13.141 17.197 1.00 95.62 261 ALA A N 1
ATOM 2135 C CA . ALA A 1 261 ? -14.714 13.611 18.444 1.00 95.62 261 ALA A CA 1
ATOM 2136 C C . ALA A 1 261 ? -13.786 12.557 19.069 1.00 95.62 261 ALA A C 1
ATOM 2138 O O . ALA A 1 261 ? -12.715 12.914 19.560 1.00 95.62 261 ALA A O 1
ATOM 2139 N N . ILE A 1 262 ? -14.157 11.275 19.018 1.00 95.94 262 ILE A N 1
ATOM 2140 C CA . ILE A 1 262 ? -13.336 10.155 19.500 1.00 95.94 262 ILE A CA 1
ATOM 2141 C C . ILE A 1 262 ? -12.033 10.062 18.699 1.00 95.94 262 ILE A C 1
ATOM 2143 O O . ILE A 1 262 ? -10.958 10.087 19.300 1.00 95.94 262 ILE A O 1
ATOM 2147 N N . ILE A 1 263 ? -12.105 10.054 17.363 1.00 93.44 263 ILE A N 1
ATOM 2148 C CA . ILE A 1 263 ? -10.909 10.037 16.504 1.00 93.44 263 ILE A CA 1
ATOM 2149 C C . ILE A 1 263 ? -10.020 11.254 16.776 1.00 93.44 263 ILE A C 1
ATOM 2151 O O . ILE A 1 263 ? -8.805 11.114 16.905 1.00 93.44 263 ILE A O 1
ATOM 2155 N N . LYS A 1 264 ? -10.604 12.445 16.963 1.00 93.00 264 LYS A N 1
ATOM 2156 C CA . LYS A 1 264 ? -9.840 13.654 17.306 1.00 93.00 264 LYS A CA 1
ATOM 2157 C C . LYS A 1 264 ? -9.113 13.532 18.652 1.00 93.00 264 LYS A C 1
ATOM 2159 O O . LYS A 1 264 ? -7.950 13.926 18.740 1.00 93.00 264 LYS A O 1
ATOM 2164 N N . LYS A 1 265 ? -9.767 12.988 19.689 1.00 92.75 265 LYS A N 1
ATOM 2165 C CA . LYS A 1 265 ? -9.142 12.736 21.004 1.00 92.75 265 LYS A CA 1
ATOM 2166 C C . LYS A 1 265 ? -7.963 11.768 20.870 1.00 92.75 265 LYS A C 1
ATOM 2168 O O . LYS A 1 265 ? -6.895 12.032 21.417 1.00 92.75 265 LYS A O 1
ATOM 2173 N N . LEU A 1 266 ? -8.149 10.680 20.124 1.00 91.25 266 LEU A N 1
ATOM 2174 C CA . LEU A 1 266 ? -7.117 9.672 19.903 1.00 91.25 266 LEU A CA 1
ATOM 2175 C C . LEU A 1 266 ? -5.930 10.226 19.109 1.00 91.25 266 LEU A C 1
ATOM 2177 O O . LEU A 1 266 ? -4.787 10.065 19.532 1.00 91.25 266 LEU A O 1
ATOM 2181 N N . ARG A 1 267 ? -6.188 10.959 18.017 1.00 88.62 267 ARG A N 1
ATOM 2182 C CA . ARG A 1 267 ? -5.135 11.612 17.226 1.00 88.62 267 ARG A CA 1
ATOM 2183 C C . ARG A 1 267 ? -4.295 12.558 18.085 1.00 88.62 267 ARG A C 1
ATOM 2185 O O . ARG A 1 267 ? -3.082 12.569 17.943 1.00 88.62 267 ARG A O 1
ATOM 2192 N N . GLY A 1 268 ? -4.898 13.275 19.038 1.00 85.94 268 GLY A N 1
ATOM 2193 C CA . GLY A 1 268 ? -4.158 14.106 19.996 1.00 85.94 268 GLY A CA 1
ATOM 2194 C C . GLY A 1 268 ? -3.139 13.338 20.852 1.00 85.94 268 GLY A C 1
ATOM 2195 O O . GLY A 1 268 ? -2.092 13.889 21.179 1.00 85.94 268 GLY A O 1
ATOM 2196 N N . LYS A 1 269 ? -3.402 12.063 21.175 1.00 84.44 269 LYS A N 1
ATOM 2197 C CA . LYS A 1 269 ? -2.450 11.195 21.894 1.00 84.44 269 LYS A CA 1
ATOM 2198 C C . LYS A 1 269 ? -1.328 10.665 21.001 1.00 84.44 269 LYS A C 1
ATOM 2200 O O . LYS A 1 269 ? -0.243 10.382 21.493 1.00 84.44 269 LYS A O 1
ATOM 2205 N N . ILE A 1 270 ? -1.609 10.516 19.710 1.00 82.00 270 ILE A N 1
ATOM 2206 C CA . ILE A 1 270 ? -0.692 9.957 18.711 1.00 82.00 270 ILE A CA 1
ATOM 2207 C C . ILE A 1 270 ? 0.207 11.034 18.102 1.00 82.00 270 ILE A C 1
ATOM 2209 O O . ILE A 1 270 ? 1.351 10.732 17.780 1.00 82.00 270 ILE A O 1
ATOM 2213 N N . LEU A 1 271 ? -0.269 12.282 18.009 1.00 77.12 271 LEU A N 1
ATOM 2214 C CA . LEU A 1 271 ? 0.415 13.422 17.386 1.00 77.12 271 LEU A CA 1
ATOM 2215 C C . LEU A 1 271 ? 1.912 13.549 17.738 1.00 77.12 271 LEU A C 1
ATOM 2217 O O . LEU A 1 271 ? 2.691 13.790 16.818 1.00 77.12 271 LEU A O 1
ATOM 2221 N N . PRO A 1 272 ? 2.362 13.338 18.997 1.00 78.56 272 PRO A N 1
ATOM 2222 C CA . PRO A 1 272 ? 3.790 13.407 19.326 1.00 78.56 272 PRO A CA 1
ATOM 2223 C C . PRO A 1 272 ? 4.665 12.432 18.523 1.00 78.56 272 PRO A C 1
ATOM 2225 O O . PRO A 1 272 ? 5.822 12.733 18.250 1.00 78.56 272 PRO A O 1
ATOM 2228 N N . ASN A 1 273 ? 4.099 11.291 18.121 1.00 76.88 273 ASN A N 1
ATOM 2229 C CA . ASN A 1 273 ? 4.783 10.192 17.442 1.00 76.88 273 ASN A CA 1
ATOM 2230 C C . ASN A 1 273 ? 4.162 9.857 16.072 1.00 76.88 273 ASN A C 1
ATOM 2232 O O . ASN A 1 273 ? 4.526 8.849 15.475 1.00 76.88 273 ASN A O 1
ATOM 2236 N N . GLU A 1 274 ? 3.242 10.675 15.544 1.00 80.88 274 GLU A N 1
ATOM 2237 C CA . GLU A 1 274 ? 2.492 10.388 14.305 1.00 80.88 274 GLU A CA 1
ATOM 2238 C C . GLU A 1 274 ? 3.431 10.066 13.139 1.00 80.88 274 GLU A C 1
ATOM 2240 O O . GLU A 1 274 ? 3.272 9.045 12.471 1.00 80.88 274 GLU A O 1
ATOM 2245 N N . LYS A 1 275 ? 4.480 10.880 12.968 1.00 76.94 275 LYS A N 1
ATOM 2246 C CA . LYS A 1 275 ? 5.506 10.655 11.948 1.00 76.94 275 LYS A CA 1
ATOM 2247 C C . LYS A 1 275 ? 6.211 9.309 12.121 1.00 76.94 275 LYS A C 1
ATOM 2249 O O . LYS A 1 275 ? 6.420 8.633 11.125 1.00 76.94 275 LYS A O 1
ATOM 2254 N N . LEU A 1 276 ? 6.543 8.926 13.356 1.00 75.31 276 LEU A N 1
ATOM 2255 C CA . LEU A 1 276 ? 7.233 7.671 13.670 1.00 75.31 276 LEU A CA 1
ATOM 2256 C C . LEU A 1 276 ? 6.341 6.447 13.414 1.00 75.31 276 LEU A C 1
ATOM 2258 O O . LEU A 1 276 ? 6.845 5.411 12.992 1.00 75.31 276 LEU A O 1
ATOM 2262 N N . TYR A 1 277 ? 5.026 6.560 13.620 1.00 82.06 277 TYR A N 1
ATOM 2263 C CA . TYR A 1 277 ? 4.082 5.487 13.298 1.00 82.06 277 TYR A CA 1
ATOM 2264 C C . TYR A 1 277 ? 3.847 5.332 11.797 1.00 82.06 277 TYR A C 1
ATOM 2266 O O . TYR A 1 277 ? 3.884 4.207 11.306 1.00 82.06 277 TYR A O 1
ATOM 2274 N N . ILE A 1 278 ? 3.656 6.437 11.063 1.00 79.12 278 ILE A N 1
ATOM 2275 C CA . ILE A 1 278 ? 3.590 6.415 9.589 1.00 79.12 278 ILE A CA 1
ATOM 2276 C C . ILE A 1 278 ? 4.848 5.764 9.047 1.00 79.12 278 ILE A C 1
ATOM 2278 O O . ILE A 1 278 ? 4.778 4.852 8.229 1.00 79.12 278 ILE A O 1
ATOM 2282 N N . GLU A 1 279 ? 5.988 6.218 9.565 1.00 76.31 279 GLU A N 1
ATOM 2283 C CA . GLU A 1 279 ? 7.262 5.584 9.352 1.00 76.31 279 GLU A CA 1
ATOM 2284 C C . GLU A 1 279 ? 7.116 4.069 9.614 1.00 76.31 279 GLU A C 1
ATOM 2286 O O . GLU A 1 279 ? 7.180 3.292 8.666 1.00 76.31 279 GLU A O 1
ATOM 2291 N N . TYR A 1 280 ? 6.895 3.603 10.838 1.00 79.50 280 TYR A N 1
ATOM 2292 C CA . TYR A 1 280 ? 6.763 2.173 11.148 1.00 79.50 280 TYR A CA 1
ATOM 2293 C C . TYR A 1 280 ? 5.888 1.389 10.146 1.00 79.50 280 TYR A C 1
ATOM 2295 O O . TYR A 1 280 ? 6.350 0.392 9.595 1.00 79.50 280 TYR A O 1
ATOM 2303 N N . PHE A 1 281 ? 4.689 1.860 9.813 1.00 82.38 281 PHE A N 1
ATOM 2304 C CA . PHE A 1 281 ? 3.820 1.176 8.852 1.00 82.38 281 PHE A CA 1
ATOM 2305 C C . PHE A 1 281 ? 4.418 1.076 7.444 1.00 82.38 281 PHE A C 1
ATOM 2307 O O . PHE A 1 281 ? 4.278 0.037 6.796 1.00 82.38 281 PHE A O 1
ATOM 2314 N N . LEU A 1 282 ? 5.143 2.099 6.986 1.00 77.31 282 LEU A N 1
ATOM 2315 C CA . LEU A 1 282 ? 5.854 2.044 5.711 1.00 77.31 282 LEU A CA 1
ATOM 2316 C C . LEU A 1 282 ? 6.953 0.966 5.703 1.00 77.31 282 LEU A C 1
ATOM 2318 O O . LEU A 1 282 ? 7.115 0.330 4.662 1.00 77.31 282 LEU A O 1
ATOM 2322 N N . SER A 1 283 ? 7.646 0.673 6.824 1.00 74.94 283 SER A N 1
ATOM 2323 C CA . SER A 1 283 ? 8.595 -0.472 6.859 1.00 74.94 283 SER A CA 1
ATOM 2324 C C . SER A 1 283 ? 7.914 -1.770 6.484 1.00 74.94 283 SER A C 1
ATOM 2326 O O . SER A 1 283 ? 8.449 -2.537 5.688 1.00 74.94 283 SER A O 1
ATOM 2328 N N . LEU A 1 284 ? 6.740 -2.008 7.070 1.00 75.94 284 LEU A N 1
ATOM 2329 C CA . LEU A 1 284 ? 6.031 -3.271 6.949 1.00 75.94 284 LEU A CA 1
ATOM 2330 C C . LEU A 1 284 ? 5.591 -3.490 5.503 1.00 75.94 284 LEU A C 1
ATOM 2332 O O . LEU A 1 284 ? 5.723 -4.594 4.980 1.00 75.94 284 LEU A O 1
ATOM 2336 N N . ILE A 1 285 ? 5.135 -2.423 4.841 1.00 75.25 285 ILE A N 1
ATOM 2337 C CA . ILE A 1 285 ? 4.734 -2.456 3.430 1.00 75.25 285 ILE A CA 1
ATOM 2338 C C . ILE A 1 285 ? 5.947 -2.703 2.528 1.00 75.25 285 ILE A C 1
ATOM 2340 O O . ILE A 1 285 ? 5.843 -3.448 1.556 1.00 75.25 285 ILE A O 1
ATOM 2344 N N . ILE A 1 286 ? 7.103 -2.112 2.841 1.00 69.94 286 ILE A N 1
ATOM 2345 C CA . ILE A 1 286 ? 8.338 -2.338 2.077 1.00 69.94 286 ILE A CA 1
ATOM 2346 C C . ILE A 1 286 ? 8.820 -3.786 2.241 1.00 69.94 286 ILE A C 1
ATOM 2348 O O . ILE A 1 286 ? 9.212 -4.418 1.262 1.00 69.94 286 ILE A O 1
ATOM 2352 N N . GLU A 1 287 ? 8.787 -4.330 3.459 1.00 67.56 287 GLU A N 1
ATOM 2353 C CA . GLU A 1 287 ? 9.198 -5.713 3.724 1.00 67.56 287 GLU A CA 1
ATOM 2354 C C . GLU A 1 287 ? 8.241 -6.720 3.066 1.00 67.56 287 GLU A C 1
ATOM 2356 O O . GLU A 1 287 ? 8.666 -7.744 2.521 1.00 67.56 287 GLU A O 1
ATOM 2361 N N . LYS A 1 288 ? 6.936 -6.428 3.102 1.00 69.81 288 LYS A N 1
ATOM 2362 C CA . LYS A 1 288 ? 5.870 -7.253 2.532 1.00 69.81 288 LYS A CA 1
ATOM 2363 C C . LYS A 1 288 ? 4.845 -6.343 1.844 1.00 69.81 288 LYS A C 1
ATOM 2365 O O . LYS A 1 288 ? 3.935 -5.866 2.520 1.00 69.81 288 LYS A O 1
ATOM 2370 N N . PRO A 1 289 ? 4.914 -6.162 0.509 1.00 65.81 289 PRO A N 1
ATOM 2371 C CA . PRO A 1 289 ? 4.015 -5.277 -0.242 1.00 65.81 289 PRO A CA 1
ATOM 2372 C C . PRO A 1 289 ? 2.606 -5.879 -0.359 1.00 65.81 289 PRO A C 1
ATOM 2374 O O . PRO A 1 289 ? 2.174 -6.383 -1.396 1.00 65.81 289 PRO A O 1
ATOM 2377 N N . LYS A 1 290 ? 1.893 -5.888 0.765 1.00 72.88 290 LYS A N 1
ATOM 2378 C CA . LYS A 1 290 ? 0.518 -6.347 0.974 1.00 72.88 290 LYS A CA 1
ATOM 2379 C C . LYS A 1 290 ? -0.163 -5.392 1.955 1.00 72.88 290 LYS A C 1
ATOM 2381 O O . LYS A 1 290 ? 0.487 -4.535 2.546 1.00 72.88 290 LYS A O 1
ATOM 2386 N N . VAL A 1 291 ? -1.480 -5.524 2.110 1.00 79.25 291 VAL A N 1
ATOM 2387 C CA . VAL A 1 291 ? -2.190 -4.853 3.209 1.00 79.25 291 VAL A CA 1
ATOM 2388 C C . VAL A 1 291 ? -1.583 -5.284 4.547 1.00 79.25 291 VAL A C 1
ATOM 2390 O O . VAL A 1 291 ? -1.249 -6.458 4.718 1.00 79.25 291 VAL A O 1
ATOM 2393 N N . ILE A 1 292 ? -1.433 -4.342 5.474 1.00 82.56 292 ILE A N 1
ATOM 2394 C CA . ILE A 1 292 ? -0.906 -4.601 6.809 1.00 82.56 292 ILE A CA 1
ATOM 2395 C C . ILE A 1 292 ? -1.983 -5.340 7.603 1.00 82.56 292 ILE A C 1
ATOM 2397 O O . ILE A 1 292 ? -3.051 -4.790 7.896 1.00 82.56 292 ILE A O 1
ATOM 2401 N N . SER A 1 293 ? -1.715 -6.597 7.945 1.00 86.88 293 SER A N 1
ATOM 2402 C CA . SER A 1 293 ? -2.599 -7.390 8.794 1.00 86.88 293 SER A CA 1
ATOM 2403 C C . SER A 1 293 ? -2.337 -7.099 10.267 1.00 86.88 293 SER A C 1
ATOM 2405 O O . SER A 1 293 ? -1.270 -6.622 10.656 1.00 86.88 293 SER A O 1
ATOM 2407 N N . PHE A 1 294 ? -3.280 -7.472 11.132 1.00 85.12 294 PHE A N 1
ATOM 2408 C CA . PHE A 1 294 ? -3.086 -7.334 12.579 1.00 85.12 294 PHE A CA 1
ATOM 2409 C C . PHE A 1 294 ? -1.827 -8.063 13.083 1.00 85.12 294 PHE A C 1
ATOM 2411 O O . PHE A 1 294 ? -1.182 -7.606 14.019 1.00 85.12 294 PHE A O 1
ATOM 2418 N N . LYS A 1 295 ? -1.444 -9.173 12.435 1.00 81.62 295 LYS A N 1
ATOM 2419 C CA . LYS A 1 295 ? -0.261 -9.967 12.802 1.00 81.62 295 LYS A CA 1
ATOM 2420 C C . LYS A 1 295 ? 1.062 -9.295 12.444 1.00 81.62 295 LYS A C 1
ATOM 2422 O O . LYS A 1 295 ? 2.069 -9.620 13.055 1.00 81.62 295 LYS A O 1
ATOM 2427 N N . ASP A 1 296 ? 1.068 -8.407 11.453 1.00 78.62 296 ASP A N 1
ATOM 2428 C CA . ASP A 1 296 ? 2.274 -7.657 11.079 1.00 78.62 296 ASP A CA 1
ATOM 2429 C C . ASP A 1 296 ? 2.580 -6.548 12.104 1.00 78.62 296 ASP A C 1
ATOM 2431 O O . ASP A 1 296 ? 3.715 -6.096 12.230 1.00 78.62 296 ASP A O 1
ATOM 2435 N N . ILE A 1 297 ? 1.549 -6.143 12.850 1.00 80.62 297 ILE A N 1
ATOM 2436 C CA . ILE A 1 297 ? 1.560 -5.090 13.866 1.00 80.62 297 ILE A CA 1
ATOM 2437 C C . ILE A 1 297 ? 1.768 -5.733 15.256 1.00 80.62 297 ILE A C 1
ATOM 2439 O O . ILE A 1 297 ? 2.556 -5.282 16.074 1.00 80.62 297 ILE A O 1
ATOM 2443 N N . GLU A 1 298 ? 1.144 -6.869 15.550 1.00 75.50 298 GLU A N 1
ATOM 2444 C CA . GLU A 1 298 ? 1.294 -7.545 16.844 1.00 75.50 298 GLU A CA 1
ATOM 2445 C C . GLU A 1 298 ? 2.655 -8.267 17.001 1.00 75.50 298 GLU A C 1
ATOM 2447 O O . GLU A 1 298 ? 2.752 -9.487 16.890 1.00 75.50 298 GLU A O 1
ATOM 2452 N N . ILE A 1 299 ? 3.722 -7.502 17.273 1.00 60.81 299 ILE A N 1
ATOM 2453 C CA . ILE A 1 299 ? 5.110 -7.996 17.372 1.00 60.81 299 ILE A CA 1
ATOM 2454 C C . ILE A 1 299 ? 5.344 -8.825 18.645 1.00 60.81 299 ILE A C 1
ATOM 2456 O O . ILE A 1 299 ? 6.168 -9.740 18.641 1.00 60.81 299 ILE A O 1
ATOM 2460 N N . ILE A 1 300 ? 4.612 -8.546 19.731 1.00 55.41 300 ILE A N 1
ATOM 2461 C CA . ILE A 1 300 ? 4.732 -9.291 20.987 1.00 55.41 300 ILE A CA 1
ATOM 246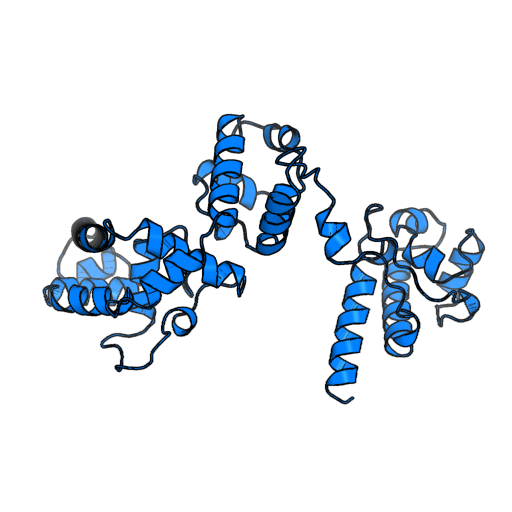2 C C . ILE A 1 300 ? 3.344 -9.754 21.454 1.00 55.41 300 ILE A C 1
ATOM 2464 O O . ILE A 1 300 ? 2.517 -8.914 21.815 1.00 55.41 300 ILE A O 1
ATOM 2468 N N . PRO A 1 301 ? 3.070 -11.071 21.517 1.00 52.56 301 PRO A N 1
ATOM 2469 C CA . PRO A 1 301 ? 1.808 -11.613 22.018 1.00 52.56 301 PRO A CA 1
ATOM 2470 C C . PRO A 1 301 ? 1.772 -11.600 23.557 1.00 52.56 301 PRO A C 1
ATOM 2472 O O . PRO A 1 301 ? 1.442 -12.606 24.182 1.00 52.56 301 PRO A O 1
ATOM 2475 N N . LEU A 1 302 ? 2.186 -10.500 24.197 1.00 42.25 302 LEU A N 1
ATOM 2476 C CA . LEU A 1 302 ? 2.359 -10.475 25.654 1.00 42.25 302 LEU A CA 1
ATOM 2477 C C . LEU A 1 302 ? 1.043 -10.345 26.426 1.00 42.25 302 LEU A C 1
ATOM 2479 O O . LEU A 1 302 ? 1.020 -10.668 27.608 1.00 42.25 302 LEU A O 1
ATOM 2483 N N . TYR A 1 303 ? -0.065 -9.981 25.778 1.00 50.66 303 TYR A N 1
ATOM 2484 C CA . TYR A 1 303 ? -1.383 -9.938 26.407 1.00 50.66 303 TYR A CA 1
ATOM 2485 C C . TYR A 1 303 ? -2.462 -10.278 25.379 1.00 50.66 303 TYR A C 1
ATOM 2487 O O . TYR A 1 303 ? -2.412 -9.818 24.240 1.00 50.66 303 TYR A O 1
ATOM 2495 N N . HIS A 1 304 ? -3.461 -11.076 25.768 1.00 64.88 304 HIS A N 1
ATOM 2496 C CA . HIS A 1 304 ? -4.683 -11.187 24.978 1.00 64.88 304 HIS A CA 1
ATOM 2497 C C . HIS A 1 304 ? -5.275 -9.783 24.812 1.00 64.88 304 HIS A C 1
ATOM 2499 O O . HIS A 1 304 ? -5.650 -9.145 25.796 1.00 64.88 304 HIS A O 1
ATOM 2505 N N . ARG A 1 305 ? -5.331 -9.297 23.570 1.00 78.75 305 ARG A N 1
ATOM 2506 C CA . ARG A 1 305 ? -5.958 -8.018 23.221 1.00 78.75 305 ARG A CA 1
ATOM 2507 C C . ARG A 1 305 ? -7.391 -7.991 23.743 1.00 78.75 305 ARG A C 1
ATOM 2509 O O . ARG A 1 305 ? -8.127 -8.966 23.582 1.00 78.75 305 ARG A O 1
ATOM 2516 N N . LYS A 1 306 ? -7.779 -6.884 24.383 1.00 82.00 306 LYS A N 1
ATOM 2517 C CA . LYS A 1 306 ? -9.082 -6.756 25.060 1.00 82.00 306 LYS A CA 1
ATOM 2518 C C . LYS A 1 306 ? -10.251 -6.762 24.074 1.00 82.00 306 LYS A C 1
ATOM 2520 O O . LYS A 1 306 ? -11.363 -7.137 24.439 1.00 82.00 306 LYS A O 1
ATOM 2525 N N . TYR A 1 307 ? -9.997 -6.372 22.826 1.00 86.75 307 TYR A N 1
ATOM 2526 C CA . TYR A 1 307 ? -11.000 -6.288 21.770 1.00 86.75 307 TYR A CA 1
ATOM 2527 C C . TYR A 1 307 ? -10.634 -7.153 20.557 1.00 86.75 307 TYR A C 1
ATOM 2529 O O . TYR A 1 307 ? -9.529 -7.678 20.428 1.00 86.75 307 TYR A O 1
ATOM 2537 N N . GLY A 1 308 ? -11.584 -7.319 19.634 1.00 85.94 308 GLY A N 1
ATOM 2538 C CA . GLY A 1 308 ? -11.329 -8.014 18.374 1.00 85.94 308 GLY A CA 1
ATOM 2539 C C . GLY A 1 308 ? -10.368 -7.233 17.470 1.00 85.94 308 GLY A C 1
ATOM 2540 O O . GLY A 1 308 ? -10.451 -6.011 17.378 1.00 85.94 308 GLY A O 1
ATOM 2541 N N . ARG A 1 309 ? -9.505 -7.951 16.738 1.00 87.94 309 ARG A N 1
ATOM 2542 C CA . ARG A 1 309 ? -8.470 -7.406 15.827 1.00 87.94 309 ARG A CA 1
ATOM 2543 C C . ARG A 1 309 ? -8.994 -6.326 14.874 1.00 87.94 309 ARG A C 1
ATOM 2545 O O . ARG A 1 309 ? -8.340 -5.309 14.670 1.00 87.94 309 ARG A O 1
ATOM 2552 N N . ASN A 1 310 ? -10.203 -6.530 14.345 1.00 87.44 310 ASN A N 1
ATOM 2553 C CA . ASN A 1 310 ? -10.853 -5.603 13.418 1.00 87.44 310 ASN A CA 1
ATOM 2554 C C . ASN A 1 310 ? -11.064 -4.212 14.020 1.00 87.44 310 ASN A C 1
ATOM 2556 O O . ASN A 1 310 ? -10.978 -3.232 13.293 1.00 87.44 310 ASN A O 1
ATOM 2560 N N . LEU A 1 311 ? -11.314 -4.113 15.332 1.00 89.94 311 LEU A N 1
ATOM 2561 C CA . LEU A 1 311 ? -11.492 -2.816 15.979 1.00 89.94 311 LEU A CA 1
ATOM 2562 C C . LEU A 1 311 ? -10.196 -2.001 15.917 1.00 89.94 311 LEU A C 1
ATOM 2564 O O . LEU A 1 311 ? -10.231 -0.834 15.548 1.00 89.94 311 LEU A O 1
ATOM 2568 N N . TYR A 1 312 ? -9.052 -2.621 16.217 1.00 90.25 312 TYR A N 1
ATOM 2569 C CA . TYR A 1 312 ? -7.754 -1.947 16.149 1.00 90.25 312 TYR A CA 1
ATOM 2570 C C . TYR A 1 312 ? -7.412 -1.528 14.721 1.00 90.25 312 TYR A C 1
ATOM 2572 O O . TYR A 1 312 ? -7.048 -0.377 14.506 1.00 90.25 312 TYR A O 1
ATOM 2580 N N . LEU A 1 313 ? -7.574 -2.430 13.746 1.00 88.94 313 LEU A N 1
ATOM 2581 C CA . LEU A 1 313 ? -7.318 -2.119 12.335 1.00 88.94 313 LEU A CA 1
ATOM 2582 C C . LEU A 1 313 ? -8.206 -0.973 11.835 1.00 88.94 313 LEU A C 1
ATOM 2584 O O . LEU A 1 313 ? -7.721 -0.103 11.120 1.00 88.94 313 LEU A O 1
ATOM 2588 N N . ALA A 1 314 ? -9.466 -0.915 12.273 1.00 89.81 314 ALA A N 1
ATOM 2589 C CA . ALA A 1 314 ? -10.363 0.186 11.943 1.00 89.81 314 ALA A CA 1
ATOM 2590 C C . ALA A 1 314 ? -9.879 1.524 12.514 1.00 89.81 314 ALA A C 1
ATOM 2592 O O . ALA A 1 314 ? -9.831 2.517 11.797 1.00 89.81 314 ALA A O 1
ATOM 2593 N N . PHE A 1 315 ? -9.494 1.560 13.795 1.00 91.44 315 PHE A N 1
ATOM 2594 C CA . PHE A 1 315 ? -8.949 2.774 14.406 1.00 91.44 315 PHE A CA 1
ATOM 2595 C C . PHE A 1 315 ? -7.668 3.225 13.711 1.00 91.44 315 PHE A C 1
ATOM 2597 O O . PHE A 1 315 ? -7.512 4.412 13.442 1.00 91.44 315 PHE A O 1
ATOM 2604 N N . LEU A 1 316 ? -6.766 2.292 13.402 1.00 90.62 316 LEU A N 1
ATOM 2605 C CA . LEU A 1 316 ? -5.541 2.598 12.671 1.00 90.62 316 LEU A CA 1
ATOM 2606 C C . LEU A 1 316 ? -5.844 3.133 11.265 1.00 90.62 316 LEU A C 1
ATOM 2608 O O . LEU A 1 316 ? -5.240 4.124 10.872 1.00 90.62 316 LEU A O 1
ATOM 2612 N N . SER A 1 317 ? -6.820 2.564 10.555 1.00 88.44 317 SER A N 1
ATOM 2613 C CA . SER A 1 317 ? -7.271 3.070 9.251 1.00 88.44 317 SER A CA 1
ATOM 2614 C C . SER A 1 317 ? -7.871 4.479 9.333 1.00 88.44 317 SER A C 1
ATOM 2616 O O . SER A 1 317 ? -7.567 5.329 8.503 1.00 88.44 317 SER A O 1
ATOM 2618 N N . GLU A 1 318 ? -8.658 4.786 10.367 1.00 88.81 318 GLU A N 1
ATOM 2619 C CA . GLU A 1 318 ? -9.203 6.139 10.576 1.00 88.81 318 GLU A CA 1
ATOM 2620 C C . GLU A 1 318 ? -8.110 7.159 10.944 1.00 88.81 318 GLU A C 1
ATOM 2622 O O . GLU A 1 318 ? -8.202 8.342 10.609 1.00 88.81 318 GLU A O 1
ATOM 2627 N N . LEU A 1 319 ? -7.071 6.721 11.658 1.00 88.12 319 LEU A N 1
ATOM 2628 C CA . LEU A 1 319 ? -5.961 7.574 12.080 1.00 88.12 319 LEU A CA 1
ATOM 2629 C C . LEU A 1 319 ? -4.961 7.841 10.957 1.00 88.12 319 LEU A C 1
ATOM 2631 O O . LEU A 1 319 ? -4.510 8.984 10.823 1.00 88.12 319 LEU A O 1
ATOM 2635 N N . PHE A 1 320 ? -4.654 6.801 10.184 1.00 86.12 320 PHE A N 1
ATOM 2636 C CA . PHE A 1 320 ? -3.687 6.770 9.092 1.00 86.12 320 PHE A CA 1
ATOM 2637 C C . PHE A 1 320 ? -4.392 6.294 7.811 1.00 86.12 320 PHE A C 1
ATOM 2639 O O . PHE A 1 320 ? -4.146 5.178 7.348 1.00 86.12 320 PHE A O 1
ATOM 2646 N N . PRO A 1 321 ? -5.294 7.110 7.234 1.00 82.75 321 PRO A N 1
ATOM 2647 C CA . PRO A 1 321 ? -6.077 6.737 6.050 1.00 82.75 321 PRO A CA 1
ATOM 2648 C C . PRO A 1 321 ? -5.216 6.444 4.814 1.00 82.75 321 PRO A C 1
ATOM 2650 O O . PRO A 1 321 ? -5.683 5.859 3.838 1.00 82.75 321 PRO A O 1
ATOM 2653 N N . GLU A 1 322 ? -3.959 6.870 4.831 1.00 73.81 322 GLU A N 1
ATOM 2654 C CA . GLU A 1 322 ? -2.961 6.556 3.822 1.00 73.81 322 GLU A CA 1
ATOM 2655 C C . GLU A 1 322 ? -2.378 5.142 3.923 1.00 73.81 322 GLU A C 1
ATOM 2657 O O . GLU A 1 322 ? -1.837 4.649 2.935 1.00 73.81 322 GLU A O 1
ATOM 2662 N N . VAL A 1 323 ? -2.492 4.483 5.078 1.00 81.00 323 VAL A N 1
ATOM 2663 C CA . VAL A 1 323 ? -1.905 3.166 5.323 1.00 81.00 323 VAL A CA 1
ATOM 2664 C C . VAL A 1 323 ? -2.934 2.061 5.030 1.00 81.00 323 VAL A C 1
ATOM 2666 O O . VAL A 1 323 ? -4.031 2.064 5.588 1.00 81.00 323 VAL A O 1
ATOM 2669 N N . PRO A 1 324 ? -2.598 1.077 4.178 1.00 81.00 324 PRO A N 1
ATOM 2670 C CA . PRO A 1 324 ? -3.509 0.011 3.771 1.00 81.00 324 PRO A CA 1
ATOM 2671 C C . PRO A 1 324 ? -3.618 -1.091 4.835 1.00 81.00 324 PRO A C 1
ATOM 2673 O O . PRO A 1 324 ? -2.871 -2.069 4.798 1.00 81.00 324 PRO A O 1
ATOM 2676 N N . PHE A 1 325 ? -4.555 -0.973 5.771 1.00 85.00 325 PHE A N 1
ATOM 2677 C CA . PHE A 1 325 ? -4.822 -2.020 6.762 1.00 85.00 325 PHE A CA 1
ATOM 2678 C C . PHE A 1 325 ? -5.796 -3.084 6.236 1.00 85.00 325 PHE A C 1
ATOM 2680 O O . PHE A 1 325 ? -6.672 -2.815 5.420 1.00 85.00 325 PHE A O 1
ATOM 2687 N N . GLU A 1 326 ? -5.657 -4.324 6.702 1.00 85.69 326 GLU A N 1
ATOM 2688 C CA . GLU A 1 326 ? -6.538 -5.421 6.293 1.00 85.69 326 GLU A CA 1
ATOM 2689 C C . GLU A 1 326 ? -8.019 -5.122 6.609 1.00 85.69 326 GLU A C 1
ATOM 2691 O O . GLU A 1 326 ? -8.409 -4.930 7.761 1.00 85.69 326 GLU A O 1
ATOM 2696 N N . GLY A 1 327 ? -8.855 -5.143 5.567 1.00 78.12 327 GLY A N 1
ATOM 2697 C CA . GLY A 1 327 ? -10.307 -4.985 5.672 1.00 78.12 327 GLY A CA 1
ATOM 2698 C C . GLY A 1 327 ? -10.826 -3.544 5.652 1.00 78.12 327 GLY A C 1
ATOM 2699 O O . GLY A 1 327 ? -12.037 -3.373 5.806 1.00 78.12 327 GLY A O 1
ATOM 2700 N N . PHE A 1 328 ? -9.963 -2.544 5.444 1.00 72.81 328 PHE A N 1
ATOM 2701 C CA . PHE A 1 328 ? -10.337 -1.127 5.425 1.00 72.81 328 PHE A CA 1
ATOM 2702 C C . PHE A 1 328 ? -9.763 -0.368 4.230 1.00 72.81 328 PHE A C 1
ATOM 2704 O O . PHE A 1 328 ? -8.640 -0.705 3.790 1.00 72.81 328 PHE A O 1
#

Sequence (328 aa):
MNGKEQSNLKFVKGLLKETIFFNGNGDGTKVQITHIPIANVDLTVRFKNILEKTNIKALQDLLNTSPYELLGIRNCGRKSIRDTRNEIEFFVSKHPEIFDGNYFKTQEELLKETNVPLFGKVSNDFANKLYKIKDIFLCQINLPIRIKNYLLDDTTFRTIEDLIKVDAKNLIVKKNIGRDSIEQIKEEVIKITNYDTNKINALLNDPKYILDLLDDFLEQLSQIERDICLMRWTNYGKTSLQEIGQTFNLTRERIRQILSAIIKKLRGKILPNEKLYIEYFLSLIIEKPKVISFKDIEIIPLYHRKYGRNLYLAFLSELFPEVPFEGF

Foldseek 3Di:
DDPVLVVLLVVLLVLLCQFQLNVQDLVRDQQDFAWAFPVNQPADPLVVVLCVVDPRGTPSSNSNDGLVVSCPTPSDDPVSSVSVSVSVSVRCSVVVCRSPVPDPDDVVNQLPCCQFQLVGGHDSLLSVLLVLQFLAFLLLFPADPLLSCVQVVDPQGTGSVSVRNHHNVVQPPDDRDDPVSSVSVVVRSVLLSPQDPVLLVVVVPPVCALLVLVLVLLVPDDPLLNVLLCQCFVVLRPRQLCNNCVVVVHHSVVSVVSVVVSLVVSLVVCVVCVSSVVSNLSVLCSVPVDAAELVSRCPDPPDDRPDDRRSVQRSCCSNCVSHRHPSD